Protein 5XJ5 (pdb70)

Foldseek 3Di:
DVLVVLLVQLLQLLLPLVQCVVCVVVVHQLLPPDPRARALQSSCVGPRNVSSVVRLVSNLCSQQVSLLVCCVPPNLQDLSSLSSNVSNQQCQCQRPVPNGHHHLRQSNNLNNLCSNPVVLSVVLVVQLVVVCVVFQFNLVSSLRSLVSSLVVCVVVDRDPSVNVSSVVSSVSSVVRCVVVVVCVVVVNGDGDDDPVVD

Nearest PDB structures (foldseek):
  5xj6-assembly1_A  TM=9.856E-01  e=3.873E-25  Aquifex aeolicus VF5
  5xj8-assembly1_A  TM=9.781E-01  e=1.478E-23  Aquifex aeolicus VF5

Structure (mmCIF, N/CA/C/O backbone):
data_5XJ5
#
_entry.id   5XJ5
#
_cell.length_a   57.675
_cell.lengt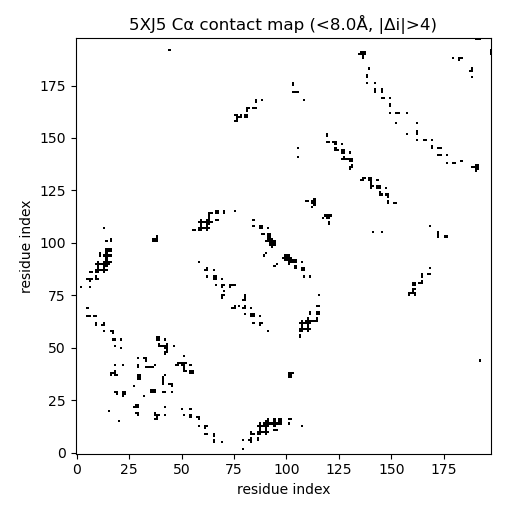h_b   83.437
_cell.length_c   107.588
_cell.angle_alpha   90.00
_cell.angle_beta   90.00
_cell.angle_gamma   90.00
#
_symmetry.space_group_name_H-M   'I 2 2 2'
#
loop_
_entity.id
_entity.type
_entity.pdbx_description
1 polymer 'Glycerol-3-phosphate acyltransferase'
2 non-polymer 'SULFATE ION'
3 non-polymer (2S)-2,3-DIHYDROXYPROPYL(7Z)-PENTADEC-7-ENOATE
4 non-polymer 'TRIETHYLENE GLYCOL'
5 non-polymer GLYCINE
6 water water
#
loop_
_atom_site.group_PDB
_atom_site.id
_atom_site.type_symbol
_atom_site.label_atom_id
_atom_site.label_alt_id
_atom_site.label_comp_id
_atom_site.label_asym_id
_atom_site.label_entity_id
_atom_site.label_seq_id
_atom_site.pdbx_PDB_ins_code
_atom_site.Cartn_x
_atom_site.Cartn_y
_atom_site.Cartn_z
_atom_site.occupancy
_atom_site.B_iso_or_equiv
_atom_site.auth_seq_id
_atom_site.auth_comp_id
_atom_site.auth_asym_id
_atom_site.auth_atom_id
_atom_site.pdbx_PDB_model_num
ATOM 11 N N . GLY A 1 2 ? 13.466 38.596 40.669 1.00 35.00 1 GLY A N 1
ATOM 12 C CA . GLY A 1 2 ? 13.199 39.174 39.366 1.00 34.96 1 GLY A CA 1
ATOM 13 C C . GLY A 1 2 ? 14.442 39.152 38.499 1.00 34.17 1 GLY A C 1
ATOM 14 O O . GLY A 1 2 ? 14.366 38.919 37.289 1.00 30.99 1 GLY A O 1
ATOM 15 N N . SER A 1 3 ? 15.598 39.381 39.129 1.00 31.54 2 SER A N 1
ATOM 16 C CA . SER A 1 3 ? 16.846 39.398 38.374 1.00 29.47 2 SER A CA 1
ATOM 17 C C . SER A 1 3 ? 17.158 38.031 37.779 1.00 26.59 2 SER A C 1
ATOM 18 O O . SER A 1 3 ? 17.756 37.955 36.700 1.00 26.47 2 SER A O 1
ATOM 21 N N . ALA A 1 4 ? 16.768 36.947 38.457 1.00 23.83 3 ALA A N 1
ATOM 22 C CA . ALA A 1 4 ? 16.971 35.613 37.889 1.00 24.82 3 ALA A CA 1
ATOM 23 C C . ALA A 1 4 ? 16.125 35.413 36.638 1.00 24.86 3 ALA A C 1
ATOM 24 O O . ALA A 1 4 ? 16.616 34.927 35.608 1.00 21.66 3 ALA A O 1
ATOM 26 N N . LEU A 1 5 ? 14.848 35.790 36.701 1.00 22.59 4 LEU A N 1
ATOM 27 C CA . LEU A 1 5 ? 13.996 35.676 35.528 1.00 23.42 4 LEU A CA 1
ATOM 28 C C . LEU A 1 5 ? 14.525 36.530 34.383 1.00 22.57 4 LEU A C 1
ATOM 29 O O . LEU A 1 5 ? 14.562 36.078 33.230 1.00 21.84 4 LEU A O 1
ATOM 34 N N . PHE A 1 6 ? 14.968 37.756 34.678 1.00 23.56 5 PHE A N 1
ATOM 35 C CA . PHE A 1 6 ? 15.467 38.622 33.611 1.00 27.55 5 PHE A CA 1
ATOM 36 C C . PHE A 1 6 ? 16.740 38.064 32.980 1.00 20.14 5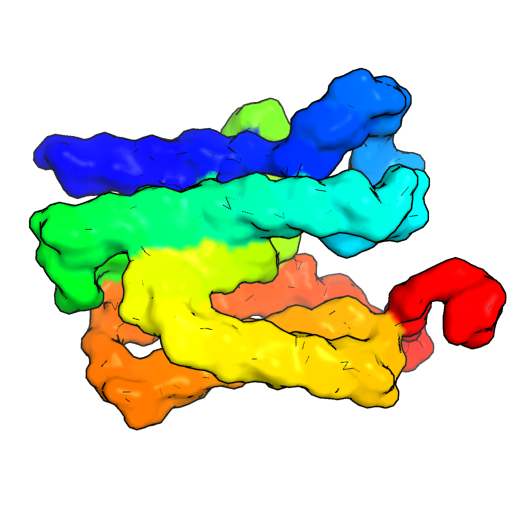 PHE A C 1
ATOM 37 O O . PHE A 1 6 ? 16.934 38.175 31.761 1.00 21.06 5 PHE A O 1
ATOM 45 N N . LEU A 1 7 ? 17.614 37.453 33.780 1.00 21.28 6 LEU A N 1
ATOM 46 C CA . LEU A 1 7 ? 18.827 36.863 33.211 1.00 18.74 6 LEU A CA 1
ATOM 47 C C . LEU A 1 7 ? 18.492 35.713 32.265 1.00 21.65 6 LEU A C 1
ATOM 48 O O . LEU A 1 7 ? 19.082 35.594 31.181 1.00 19.38 6 LEU A O 1
ATOM 53 N N . VAL A 1 8 ? 17.535 34.866 32.642 1.00 18.37 7 VAL A N 1
ATOM 54 C CA . VAL A 1 8 ? 17.154 33.743 31.785 1.00 16.39 7 VAL A CA 1
ATOM 55 C C . VAL A 1 8 ? 16.516 34.237 30.491 1.00 18.22 7 VAL A C 1
ATOM 56 O O . VAL A 1 8 ? 16.821 33.739 29.399 1.00 19.82 7 VAL A O 1
ATOM 60 N N . ILE A 1 9 ? 15.627 35.227 30.586 1.00 18.97 8 ILE A N 1
ATOM 61 C CA . ILE A 1 9 ? 15.011 35.789 29.388 1.00 20.42 8 ILE A CA 1
ATOM 62 C C . ILE A 1 9 ? 16.072 36.420 28.496 1.00 20.08 8 ILE A C 1
ATOM 63 O O . ILE A 1 9 ? 16.058 36.241 27.272 1.00 21.46 8 ILE A O 1
ATOM 68 N N . PHE A 1 10 ? 16.997 37.171 29.095 1.00 20.28 9 PHE A N 1
ATOM 69 C CA . PHE A 1 10 ? 18.096 37.774 28.336 1.00 20.33 9 PHE A CA 1
ATOM 70 C C . PHE A 1 10 ? 18.908 36.714 27.600 1.00 20.71 9 PHE A C 1
ATOM 71 O O . PHE A 1 10 ? 19.287 36.905 26.433 1.00 20.60 9 PHE A O 1
ATOM 79 N N . ALA A 1 11 ? 19.173 35.586 28.261 1.00 19.04 10 ALA A N 1
ATOM 80 C CA . ALA A 1 11 ? 19.949 34.519 27.635 1.00 18.12 10 ALA A CA 1
ATOM 81 C C . ALA A 1 11 ? 19.217 33.945 26.428 1.00 19.01 10 ALA A C 1
ATOM 82 O O . ALA A 1 11 ? 19.832 33.686 25.383 1.00 17.21 10 ALA A O 1
ATOM 84 N N . TYR A 1 12 ? 17.899 33.734 26.544 1.00 17.61 11 TYR A N 1
ATOM 85 C CA . TYR A 1 12 ? 17.138 33.228 25.405 1.00 15.43 11 TYR A CA 1
ATOM 86 C C . TYR A 1 12 ? 17.156 34.220 24.244 1.00 18.06 11 TYR A C 1
ATOM 87 O O . TYR A 1 12 ? 17.347 33.835 23.080 1.00 18.47 11 TYR A O 1
ATOM 96 N N . LEU A 1 13 ? 16.959 35.504 24.539 1.00 18.34 12 LEU A N 1
ATOM 97 C CA . LEU A 1 13 ? 16.911 36.500 23.474 1.00 20.43 12 LEU A CA 1
ATOM 98 C C . LEU A 1 13 ? 18.273 36.655 22.808 1.00 17.53 12 LEU A C 1
ATOM 99 O O . LEU A 1 13 ? 18.353 36.782 21.574 1.00 19.42 12 LEU A O 1
ATOM 104 N N . LEU A 1 14 ? 19.346 36.644 23.603 1.00 17.95 13 LEU A N 1
ATOM 105 C CA . LEU A 1 14 ? 20.691 36.729 23.044 1.00 18.31 13 LEU A CA 1
ATOM 106 C C . LEU A 1 14 ? 21.010 35.493 22.221 1.00 19.14 13 LEU A C 1
ATOM 107 O O . LEU A 1 14 ? 21.559 35.593 21.117 1.00 18.54 13 LEU A O 1
ATOM 112 N N . GLY A 1 15 ? 20.637 34.319 22.721 1.00 18.20 14 GLY A N 1
ATOM 113 C CA . GLY A 1 15 ? 20.878 33.103 21.971 1.00 16.33 14 GLY A CA 1
ATOM 114 C C . GLY A 1 15 ? 20.117 33.061 20.667 1.00 17.15 14 GLY A C 1
ATOM 115 O O . GLY A 1 15 ? 20.564 32.433 19.708 1.00 16.94 14 GLY A O 1
ATOM 116 N N . SER A 1 16 ? 18.962 33.735 20.610 1.00 17.51 15 SER A N 1
ATOM 117 C CA . SER A 1 16 ? 18.115 33.827 19.429 1.00 16.61 15 SER A CA 1
ATOM 118 C C . SER A 1 16 ? 18.723 34.682 18.332 1.00 17.14 15 SER A C 1
ATOM 119 O O . SER A 1 16 ? 18.112 34.800 17.264 1.00 22.16 15 SER A O 1
ATOM 122 N N . ILE A 1 17 ? 19.870 35.307 18.572 1.00 17.35 16 ILE A N 1
ATOM 123 C CA . ILE A 1 17 ? 20.589 35.990 17.496 1.00 18.16 16 ILE A CA 1
ATOM 124 C C . ILE A 1 17 ? 21.424 34.928 16.789 1.00 17.30 16 ILE A C 1
ATOM 125 O O . ILE A 1 17 ? 22.494 34.553 17.260 1.00 20.21 16 ILE A O 1
ATOM 130 N N . THR A 1 18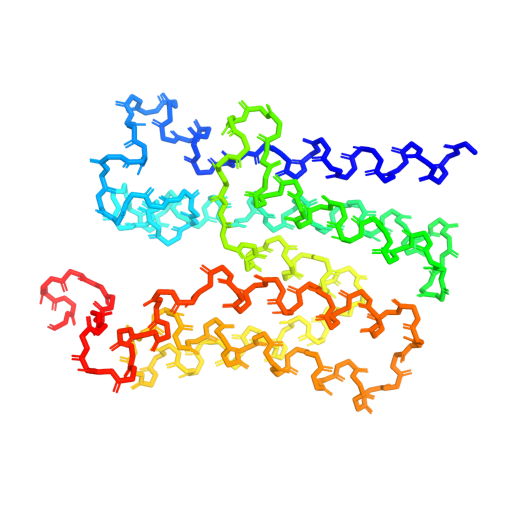 ? 20.916 34.448 15.652 1.00 20.38 17 THR A N 1
ATOM 131 C CA . THR A 1 18 ? 21.563 33.424 14.829 1.00 22.08 17 THR A CA 1
ATOM 132 C C . THR A 1 18 ? 22.662 34.126 14.033 1.00 19.58 17 THR A C 1
ATOM 133 O O . THR A 1 18 ? 22.415 34.630 12.942 1.00 20.83 17 THR A O 1
ATOM 137 N N . PHE A 1 19 ? 23.889 34.161 14.576 1.00 19.66 18 PHE A N 1
ATOM 138 C CA . PHE A 1 19 ? 24.925 34.984 13.945 1.00 18.55 18 PHE A CA 1
ATOM 139 C C . PHE A 1 19 ? 25.298 34.488 12.557 1.00 20.52 18 PHE A C 1
ATOM 140 O O . PHE A 1 19 ? 25.723 35.290 11.718 1.00 20.39 18 PHE A O 1
ATOM 148 N N . GLY A 1 20 ? 25.129 33.194 12.278 1.00 17.01 19 GLY A N 1
ATOM 149 C CA . GLY A 1 20 ? 25.357 32.729 10.918 1.00 18.49 19 GLY A CA 1
ATOM 150 C C . GLY A 1 20 ? 24.428 33.413 9.936 1.00 19.06 19 GLY A C 1
ATOM 151 O O . GLY A 1 20 ? 24.854 33.851 8.859 1.00 18.89 19 GLY A O 1
ATOM 152 N N . GLU A 1 21 ? 23.152 33.550 10.307 1.00 18.42 20 GLU A N 1
ATOM 153 C CA A GLU A 1 21 ? 22.188 34.247 9.461 0.52 19.43 20 GLU A CA 1
ATOM 154 C CA B GLU A 1 21 ? 22.223 34.242 9.427 0.48 19.39 20 GLU A CA 1
ATOM 155 C C . GLU A 1 21 ? 22.461 35.744 9.425 1.00 22.00 20 GLU A C 1
ATOM 156 O O . GLU A 1 21 ? 22.268 36.388 8.385 1.00 21.20 20 GLU A O 1
ATOM 167 N N . VAL A 1 22 ? 22.890 36.316 10.557 1.00 18.43 21 VAL A N 1
ATOM 168 C CA . VAL A 1 22 ? 23.229 37.738 10.589 1.00 20.96 21 VAL A CA 1
ATOM 169 C C . VAL A 1 22 ? 24.323 38.041 9.569 1.00 22.02 21 VAL A C 1
ATOM 170 O O . VAL A 1 22 ? 24.187 38.946 8.736 1.00 20.36 21 VAL A O 1
ATOM 174 N N . ILE A 1 23 ? 25.427 37.289 9.630 1.00 19.15 22 ILE A N 1
ATOM 175 C CA . ILE A 1 23 ? 26.555 37.524 8.728 1.00 18.38 22 ILE A CA 1
ATOM 176 C C . ILE A 1 23 ? 26.146 37.246 7.291 1.00 20.08 22 ILE A C 1
ATOM 177 O O . ILE A 1 23 ? 26.437 38.032 6.382 1.00 18.91 22 ILE A O 1
ATOM 182 N N . ALA A 1 24 ? 25.470 36.121 7.054 1.00 17.69 23 ALA A N 1
ATOM 183 C CA . ALA A 1 24 ? 25.111 35.795 5.678 1.00 19.17 23 ALA A CA 1
ATOM 184 C C . ALA A 1 24 ? 24.165 36.835 5.096 1.00 21.26 23 ALA A C 1
ATOM 185 O O . ALA A 1 24 ? 24.305 37.219 3.928 1.00 21.88 23 ALA A O 1
ATOM 187 N N . LYS A 1 25 ? 23.211 37.318 5.895 1.00 20.43 24 LYS A N 1
ATOM 188 C CA . LYS A 1 25 ? 22.280 38.337 5.412 1.00 21.06 24 LYS A CA 1
ATOM 189 C C . LYS A 1 25 ? 22.997 39.647 5.109 1.00 21.36 24 LYS A C 1
ATOM 190 O O . LYS A 1 25 ? 22.670 40.322 4.122 1.00 23.94 24 LYS A O 1
ATOM 196 N N . LEU A 1 26 ? 23.971 40.021 5.942 1.00 20.10 25 LEU A N 1
ATOM 197 C CA . LEU A 1 26 ? 24.805 41.184 5.653 1.00 22.19 25 LEU A CA 1
ATOM 198 C C . LEU A 1 26 ? 25.473 41.043 4.295 1.00 23.62 25 LEU A C 1
ATOM 199 O O . LEU A 1 26 ? 25.732 42.050 3.625 1.00 27.12 25 LEU A O 1
ATOM 204 N N . LYS A 1 27 ? 25.749 39.804 3.883 1.00 21.32 26 LYS A N 1
ATOM 205 C CA . LYS A 1 27 ? 26.397 39.470 2.624 1.00 21.44 26 LYS A CA 1
ATOM 206 C C . LYS A 1 27 ? 25.408 39.102 1.523 1.00 22.01 26 LYS A C 1
ATOM 207 O O . LYS A 1 27 ? 25.840 38.603 0.483 1.00 22.99 26 LYS A O 1
ATOM 213 N N . GLY A 1 28 ? 24.105 39.286 1.737 1.00 21.67 27 GLY A N 1
ATOM 214 C CA . GLY A 1 28 ? 23.124 38.942 0.716 1.00 21.53 27 GLY A CA 1
ATOM 215 C C . GLY A 1 28 ? 23.034 37.465 0.382 1.00 21.84 27 GLY A C 1
ATOM 216 O O . GLY A 1 28 ? 22.706 37.104 -0.757 1.00 21.47 27 GLY A O 1
ATOM 217 N N . VAL A 1 29 ? 23.297 36.592 1.350 1.00 19.14 28 VAL A N 1
ATOM 218 C CA . VAL A 1 29 ? 23.242 35.152 1.149 1.00 18.14 28 VAL A CA 1
ATOM 219 C C . VAL A 1 29 ? 22.207 34.579 2.103 1.00 19.26 28 VAL A C 1
ATOM 220 O O . VAL A 1 29 ? 22.142 34.975 3.273 1.00 22.15 28 VAL A O 1
ATOM 224 N N . ASP A 1 30 ? 21.387 33.672 1.582 1.00 19.55 29 ASP A N 1
ATOM 225 C CA . ASP A 1 30 ? 20.397 32.934 2.366 1.00 22.97 29 ASP A CA 1
ATOM 226 C C . ASP A 1 30 ? 21.055 31.628 2.792 1.00 18.40 29 ASP A C 1
ATOM 227 O O . ASP A 1 30 ? 21.144 30.676 2.012 1.00 20.86 29 ASP A O 1
ATOM 232 N N . LEU A 1 31 ? 21.495 31.580 4.048 1.00 18.55 30 LEU A N 1
ATOM 233 C CA . LEU A 1 31 ? 22.248 30.433 4.540 1.00 17.80 30 LEU A CA 1
ATOM 234 C C . LEU A 1 31 ? 21.441 29.138 4.477 1.00 19.79 30 LEU A C 1
ATOM 235 O O . LEU A 1 31 ? 22.023 28.052 4.349 1.00 20.16 30 LEU A O 1
ATOM 240 N N . ARG A 1 32 ? 20.103 29.226 4.549 1.00 19.17 31 ARG A N 1
ATOM 241 C CA . ARG A 1 32 ? 19.243 28.048 4.462 1.00 20.33 31 ARG A CA 1
ATOM 242 C C . ARG A 1 32 ? 19.179 27.438 3.069 1.00 22.48 31 ARG A C 1
ATOM 243 O O . ARG A 1 32 ? 18.637 26.335 2.913 1.00 22.47 31 ARG A O 1
ATOM 251 N N . ASN A 1 33 ? 19.693 28.123 2.052 1.00 21.70 32 ASN A N 1
ATOM 252 C CA . ASN A 1 33 ? 19.623 27.595 0.696 1.00 21.81 32 ASN A CA 1
ATOM 253 C C . ASN A 1 33 ? 20.988 27.499 0.028 1.00 21.68 32 ASN A C 1
ATOM 254 O O . ASN A 1 33 ? 21.066 27.381 -1.198 1.00 21.78 32 ASN A O 1
ATOM 259 N N . VAL A 1 34 ? 22.058 27.518 0.824 1.00 18.83 33 VAL A N 1
ATOM 260 C CA . VAL A 1 34 ? 23.409 27.240 0.352 1.00 16.97 33 VAL A CA 1
ATOM 261 C C . VAL A 1 34 ? 24.006 26.132 1.205 1.00 17.38 33 VAL A C 1
ATOM 262 O O . VAL A 1 34 ? 23.607 25.911 2.352 1.00 18.40 33 VAL A O 1
ATOM 266 N N . GLY A 1 35 ? 24.967 25.423 0.623 1.00 18.88 34 GLY A N 1
ATOM 267 C CA . GLY A 1 35 ? 25.653 24.384 1.376 1.00 20.14 34 GLY A CA 1
ATOM 268 C C . GLY A 1 35 ? 24.677 23.332 1.872 1.00 19.84 34 GLY A C 1
ATOM 269 O O . GLY A 1 35 ? 23.840 22.810 1.129 1.00 21.60 34 GLY A O 1
ATOM 270 N N . SER A 1 36 ? 24.776 23.027 3.154 1.00 21.62 35 SER A N 1
ATOM 271 C CA . SER A 1 36 ? 23.861 22.080 3.776 1.00 22.75 35 SER A CA 1
ATOM 272 C C . SER A 1 36 ? 22.493 22.681 4.073 1.00 23.90 35 SER A C 1
ATOM 273 O O . SER A 1 36 ? 21.543 21.930 4.326 1.00 25.30 35 SER A O 1
ATOM 276 N N . GLY A 1 37 ? 22.376 24.006 4.076 1.00 18.16 36 GLY A N 1
ATOM 277 C CA . GLY A 1 37 ? 21.166 24.669 4.510 1.00 19.10 36 GLY A CA 1
ATOM 278 C C . GLY A 1 37 ? 21.076 24.912 6.001 1.00 18.60 36 GLY A C 1
ATOM 279 O O . GLY A 1 37 ? 20.068 25.475 6.464 1.00 20.60 36 GLY A O 1
ATOM 280 N N . ASN A 1 38 ? 22.087 24.511 6.771 1.00 18.57 37 ASN A N 1
ATOM 281 C CA . ASN A 1 38 ? 22.132 24.793 8.197 1.00 18.46 37 ASN A CA 1
ATOM 282 C C . ASN A 1 38 ? 22.739 26.172 8.462 1.00 18.54 37 ASN A C 1
ATOM 283 O O . ASN A 1 38 ? 23.351 26.784 7.579 1.00 18.50 37 ASN A O 1
ATOM 288 N N . VAL A 1 39 ? 22.551 26.673 9.691 1.00 17.88 38 VAL A N 1
ATOM 289 C CA . VAL A 1 39 ? 22.815 28.075 9.989 1.00 16.20 38 VAL A CA 1
ATOM 290 C C . VAL A 1 39 ? 23.929 28.270 11.012 1.00 17.26 38 VAL A C 1
ATOM 291 O O . VAL A 1 39 ? 24.103 29.374 11.529 1.00 18.47 38 VAL A O 1
ATOM 295 N N . GLY A 1 40 ? 24.720 27.234 11.287 1.00 16.66 39 GLY A N 1
ATOM 296 C CA . GLY A 1 40 ? 25.827 27.358 12.213 1.00 16.68 39 GLY A CA 1
ATOM 297 C C . GLY A 1 40 ? 27.146 27.694 11.526 1.00 17.20 39 GLY A C 1
ATOM 298 O O . GLY A 1 40 ? 27.232 27.880 10.311 1.00 17.28 39 GLY A O 1
ATOM 299 N N . ALA A 1 41 ? 28.198 27.774 12.343 1.00 16.44 40 ALA A N 1
ATOM 300 C CA . ALA A 1 41 ? 29.519 28.146 11.836 1.00 17.70 40 ALA A CA 1
ATOM 301 C C . ALA A 1 41 ? 30.021 27.182 10.762 1.00 18.06 40 ALA A C 1
ATOM 302 O O . ALA A 1 41 ? 30.748 27.600 9.847 1.00 17.68 40 ALA A O 1
ATOM 304 N N . THR A 1 42 ? 29.655 25.898 10.846 1.00 18.84 41 THR A N 1
ATOM 305 C CA . THR A 1 42 ? 30.122 24.937 9.846 1.00 18.88 41 THR A CA 1
ATOM 306 C C . THR A 1 42 ? 29.641 25.315 8.455 1.00 18.92 41 THR A C 1
ATOM 307 O O . THR A 1 42 ? 30.425 25.318 7.495 1.00 18.12 41 THR A O 1
ATOM 311 N N . ASN A 1 43 ? 28.343 25.607 8.315 1.00 16.59 42 ASN A N 1
ATOM 312 C CA . ASN A 1 43 ? 27.836 25.943 6.990 1.00 15.10 42 ASN A CA 1
ATOM 313 C C . ASN A 1 43 ? 28.311 27.318 6.546 1.00 16.55 42 ASN A C 1
ATOM 314 O O . ASN A 1 43 ? 28.472 27.553 5.343 1.00 15.49 42 ASN A O 1
ATOM 319 N N . VAL A 1 44 ? 28.564 28.226 7.489 1.00 16.15 43 VAL A N 1
ATOM 320 C CA . VAL A 1 44 ? 29.158 29.505 7.111 1.00 15.59 43 VAL A CA 1
ATOM 321 C C . VAL A 1 44 ? 30.544 29.282 6.521 1.00 16.20 43 VAL A C 1
ATOM 322 O O . VAL A 1 44 ? 30.892 29.859 5.481 1.00 16.34 43 VAL A O 1
ATOM 326 N N . THR A 1 45 ? 31.347 28.426 7.158 1.00 16.86 44 THR A N 1
ATOM 327 C CA . THR A 1 45 ? 32.655 28.071 6.607 1.00 17.23 44 THR A CA 1
ATOM 328 C C . THR A 1 45 ? 32.511 27.446 5.228 1.00 18.52 44 THR A C 1
ATOM 329 O O . THR A 1 45 ? 33.244 27.789 4.291 1.00 17.77 44 THR A O 1
ATOM 333 N N . ARG A 1 46 ? 31.549 26.540 5.081 1.00 16.20 45 ARG A N 1
ATOM 334 C CA . ARG A 1 46 ? 31.367 25.819 3.828 1.00 20.48 45 ARG A CA 1
ATOM 335 C C . ARG A 1 46 ? 30.979 26.752 2.688 1.00 19.31 45 ARG A C 1
ATOM 336 O O . ARG A 1 46 ? 31.433 26.572 1.548 1.00 19.74 45 ARG A O 1
ATOM 344 N N . ALA A 1 47 ? 30.144 27.753 2.969 1.00 17.32 46 ALA A N 1
ATOM 345 C CA . ALA A 1 47 ? 29.563 28.600 1.932 1.00 16.58 46 ALA A CA 1
ATOM 346 C C . ALA A 1 47 ? 30.353 29.887 1.693 1.00 16.76 46 ALA A C 1
ATOM 347 O O . ALA A 1 47 ? 30.541 30.296 0.531 1.00 17.59 46 ALA A O 1
ATOM 349 N N . LEU A 1 48 ? 30.812 30.540 2.764 1.00 16.16 47 LEU A N 1
ATOM 350 C CA . LEU A 1 48 ? 31.445 31.848 2.664 1.00 18.33 47 LEU A CA 1
ATOM 351 C C . LEU A 1 48 ? 32.940 31.833 2.922 1.00 19.81 47 LEU A C 1
ATOM 352 O O . LEU A 1 48 ? 33.656 32.691 2.399 1.00 20.64 47 LEU A O 1
ATOM 357 N N . GLY A 1 49 ? 33.427 30.893 3.719 1.00 16.48 48 GLY A N 1
ATOM 358 C CA . GLY A 1 49 ? 34.854 30.784 3.963 1.00 16.97 48 GLY A CA 1
ATOM 359 C C . GLY A 1 49 ? 35.216 30.675 5.426 1.00 20.81 48 GLY A C 1
ATOM 360 O O . GLY A 1 49 ? 34.451 31.110 6.298 1.00 19.42 48 GLY A O 1
ATOM 361 N N . LYS A 1 50 ? 36.393 30.111 5.700 1.00 19.33 49 LYS A N 1
ATOM 362 C CA . LYS A 1 50 ? 36.804 29.840 7.075 1.00 21.06 49 LYS A CA 1
ATOM 363 C C . LYS A 1 50 ? 36.829 31.106 7.921 1.00 20.95 49 LYS A C 1
ATOM 364 O O . LYS A 1 50 ? 36.474 31.069 9.107 1.00 21.41 49 LYS A O 1
ATOM 370 N N . LYS A 1 51 ? 37.231 32.242 7.347 1.00 20.36 50 LYS A N 1
ATOM 371 C CA . LYS A 1 51 ? 37.314 33.449 8.169 1.00 25.22 50 LYS A CA 1
ATOM 372 C C . LYS A 1 51 ? 35.936 33.898 8.646 1.00 23.39 50 LYS A C 1
ATOM 373 O O . LYS A 1 51 ? 35.780 34.317 9.799 1.00 25.96 50 LYS A O 1
ATOM 379 N N . TYR A 1 52 ? 34.916 33.774 7.796 1.00 18.24 51 TYR A N 1
ATOM 380 C CA . TYR A 1 52 ? 33.564 34.110 8.228 1.00 19.95 51 TYR A CA 1
ATOM 381 C C . TYR A 1 52 ? 33.064 33.097 9.241 1.00 19.37 51 TYR A C 1
ATOM 382 O O . TYR A 1 52 ? 32.383 33.463 10.211 1.00 19.16 51 TYR A O 1
ATOM 391 N N . GLY A 1 53 ? 33.418 31.824 9.052 1.00 18.41 52 GLY A N 1
ATOM 392 C CA . GLY A 1 53 ? 32.984 30.793 9.983 1.00 17.74 52 GLY A CA 1
ATOM 393 C C . GLY A 1 53 ? 33.596 30.942 11.363 1.00 20.78 52 GLY A C 1
ATOM 394 O O . GLY A 1 53 ? 32.925 30.704 12.376 1.00 19.36 52 GLY A O 1
ATOM 395 N N . VAL A 1 54 ? 34.869 31.351 11.430 1.00 19.90 53 VAL A N 1
ATOM 396 C CA . VAL A 1 54 ? 35.494 31.604 12.731 1.00 18.93 53 VAL A CA 1
ATOM 397 C C . VAL A 1 54 ? 34.782 32.735 13.460 1.00 18.97 53 VAL A C 1
ATOM 398 O O . VAL A 1 54 ? 34.552 32.660 14.678 1.00 19.02 53 VAL A O 1
ATOM 402 N N . LEU A 1 55 ? 34.423 33.798 12.737 1.00 18.02 54 LEU A N 1
ATOM 403 C CA . LEU A 1 55 ? 33.696 34.902 13.351 1.00 20.44 54 LEU A CA 1
ATOM 404 C C . LEU A 1 55 ? 32.362 34.428 13.908 1.00 18.10 54 LEU A C 1
ATOM 405 O O . LEU A 1 55 ? 32.009 34.744 15.049 1.00 18.40 54 LEU A O 1
ATOM 410 N N . VAL A 1 56 ? 31.601 33.675 13.109 1.00 17.62 55 VAL A N 1
ATOM 411 C CA . VAL A 1 56 ? 30.295 33.195 13.555 1.00 16.59 55 VAL A CA 1
ATOM 412 C C . VAL A 1 56 ? 30.442 32.268 14.754 1.00 17.49 55 VAL A C 1
ATOM 413 O O . VAL A 1 56 ? 29.667 32.349 15.721 1.00 17.54 55 VAL A O 1
ATOM 417 N N . PHE A 1 57 ? 31.426 31.368 14.711 1.00 17.27 56 PHE A N 1
ATOM 418 C CA . PHE A 1 57 ? 31.663 30.503 15.863 1.00 17.68 56 PHE A CA 1
ATOM 419 C C . PHE A 1 57 ? 31.908 31.321 17.124 1.00 17.86 56 PHE A C 1
ATOM 420 O O . PHE A 1 57 ? 31.330 31.044 18.184 1.00 16.66 56 PHE A O 1
ATOM 428 N N . PHE A 1 58 ? 32.772 32.331 17.034 1.00 18.66 57 PHE A N 1
ATOM 429 C CA . PHE A 1 58 ? 33.086 33.137 18.210 1.00 18.55 57 PHE A CA 1
ATOM 430 C C . PHE A 1 58 ? 31.853 33.865 18.730 1.00 18.56 57 PHE A C 1
ATOM 431 O O . PHE A 1 58 ? 31.610 33.908 19.946 1.00 18.72 57 PHE A O 1
ATOM 439 N N . LEU A 1 59 ? 31.059 34.443 17.835 1.00 18.26 58 LEU A N 1
ATOM 440 C CA . LEU A 1 59 ? 29.871 35.166 18.275 1.00 17.82 58 LEU A CA 1
ATOM 441 C C . LEU A 1 59 ? 28.844 34.217 18.891 1.00 18.52 58 LEU A C 1
ATOM 442 O O . LEU A 1 59 ? 28.245 34.537 19.923 1.00 19.43 58 LEU A O 1
ATOM 447 N N . ASP A 1 60 ? 28.635 33.045 18.285 1.00 17.51 59 ASP A N 1
ATOM 448 C CA . ASP A 1 60 ? 27.682 32.092 18.859 1.00 15.37 59 ASP A CA 1
ATOM 449 C C . ASP A 1 60 ? 28.198 31.518 20.178 1.00 15.91 59 ASP A C 1
ATOM 450 O O . ASP A 1 60 ? 27.399 31.204 21.076 1.00 16.90 59 ASP A O 1
ATOM 455 N N . PHE A 1 61 ? 29.518 31.373 20.315 1.00 15.43 60 PHE A N 1
ATOM 456 C CA . PHE A 1 61 ? 30.115 30.982 21.595 1.00 15.53 60 PHE A CA 1
ATOM 457 C C . PHE A 1 61 ? 29.855 32.045 22.660 1.00 16.65 60 PHE A C 1
ATOM 458 O O . PHE A 1 61 ? 29.480 31.728 23.797 1.00 17.03 60 PHE A O 1
ATOM 466 N N . LEU A 1 62 ? 30.022 33.323 22.303 1.00 19.60 61 LEU A N 1
ATOM 467 C CA . LEU A 1 62 ? 29.843 34.393 23.285 1.00 20.27 61 LEU A CA 1
ATOM 468 C C . LEU A 1 62 ? 28.409 34.486 23.786 1.00 20.76 61 LEU A C 1
ATOM 469 O O . LEU A 1 62 ? 28.193 34.893 24.940 1.00 22.69 61 LEU A O 1
ATOM 474 N N . LYS A 1 63 ? 27.431 34.129 22.942 1.00 20.09 62 LYS A N 1
ATOM 475 C CA . LYS A 1 63 ? 26.026 34.100 23.344 1.00 22.32 62 LYS A CA 1
ATOM 476 C C . LYS A 1 63 ? 25.802 33.189 24.530 1.00 21.80 62 LYS A C 1
ATOM 477 O O . LYS A 1 63 ? 24.885 33.429 25.325 1.00 24.47 62 LYS A O 1
ATOM 483 N N . GLY A 1 64 ? 26.552 32.094 24.612 1.00 17.57 63 GLY A N 1
ATOM 484 C CA . GLY A 1 64 ? 26.412 31.158 25.711 1.00 16.96 63 GLY A CA 1
ATOM 485 C C . GLY A 1 64 ? 27.292 31.554 26.872 1.00 18.76 63 GLY A C 1
ATOM 486 O O . GLY A 1 64 ? 26.901 31.434 28.036 1.00 18.68 63 GLY A O 1
ATOM 487 N N . PHE A 1 65 ? 28.486 32.059 26.565 1.00 18.20 64 PHE A N 1
ATOM 488 C CA . PHE A 1 65 ? 29.448 32.387 27.612 1.00 17.79 64 PHE A CA 1
ATOM 489 C C . PHE A 1 65 ? 28.977 33.554 28.472 1.00 18.38 64 PHE A C 1
ATOM 490 O O . PHE A 1 65 ? 29.026 33.483 29.702 1.00 18.31 64 PHE A O 1
ATOM 498 N N . ILE A 1 66 ? 28.500 34.627 27.847 1.00 18.49 65 ILE A N 1
ATOM 499 C CA . ILE A 1 66 ? 28.212 35.859 28.599 1.00 20.23 65 ILE A CA 1
ATOM 500 C C . ILE A 1 66 ? 27.115 35.677 29.641 1.00 19.27 65 ILE A C 1
ATOM 501 O O . ILE A 1 66 ? 27.359 35.969 30.822 1.00 20.80 65 ILE A O 1
ATOM 506 N N . PRO A 1 67 ? 25.920 35.196 29.297 1.00 17.21 66 PRO A N 1
ATOM 507 C CA . PRO A 1 67 ? 24.901 35.025 30.350 1.00 18.68 66 PRO A CA 1
ATOM 508 C C . PRO A 1 67 ? 25.291 34.011 31.404 1.00 17.90 66 PRO A C 1
ATOM 509 O O . PRO A 1 67 ? 24.978 34.200 32.591 1.00 18.38 66 PRO A O 1
ATOM 513 N N . ALA A 1 68 ? 25.935 32.912 31.004 1.00 17.28 67 ALA A N 1
ATOM 514 C CA . ALA A 1 68 ? 26.343 31.907 31.980 1.00 18.44 67 ALA A CA 1
ATOM 515 C C . ALA A 1 68 ? 27.392 32.469 32.935 1.00 17.93 67 ALA A C 1
ATOM 516 O O . ALA A 1 68 ? 27.376 32.160 34.136 1.00 20.01 67 ALA A O 1
ATOM 518 N N . LEU A 1 69 ? 28.308 33.300 32.423 1.00 18.20 68 LEU A N 1
ATOM 519 C CA . LEU A 1 69 ? 29.284 33.941 33.301 1.00 19.82 68 LEU A CA 1
ATOM 520 C C . LEU A 1 69 ? 28.585 34.827 34.322 1.00 21.11 68 LEU A C 1
ATOM 521 O O . LEU A 1 69 ? 28.903 34.774 35.520 1.00 22.28 68 LEU A O 1
ATOM 526 N N . ILE A 1 70 ? 27.617 35.631 33.868 1.00 19.52 69 ILE A N 1
ATOM 527 C CA . ILE A 1 70 ? 26.841 36.462 34.789 1.00 20.47 69 ILE A CA 1
ATOM 528 C C . ILE A 1 70 ? 26.141 35.599 35.831 1.00 23.70 69 ILE A C 1
ATOM 529 O O . ILE A 1 70 ? 26.153 35.916 37.029 1.00 23.91 69 ILE A O 1
ATOM 534 N N . ALA A 1 71 ? 25.526 34.492 35.400 1.00 19.05 70 ALA A N 1
ATOM 535 C CA . ALA A 1 71 ? 24.852 33.601 36.349 1.00 19.55 70 ALA A CA 1
ATOM 536 C C . ALA A 1 71 ? 25.818 33.073 37.404 1.00 23.32 70 ALA A C 1
ATOM 537 O O . ALA A 1 71 ? 25.5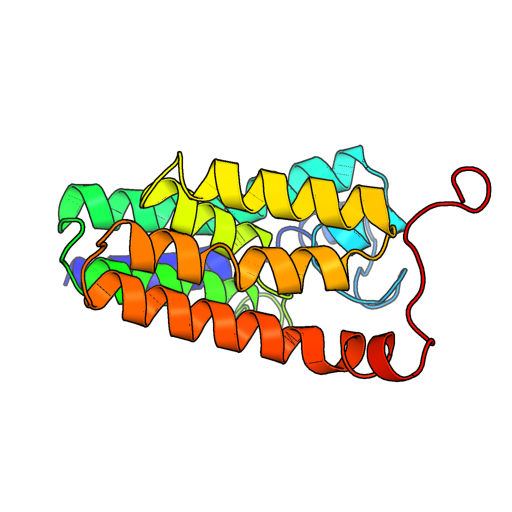10 33.084 38.602 1.00 23.00 70 ALA A O 1
ATOM 539 N N . VAL A 1 72 ? 26.981 32.573 36.974 1.00 21.53 71 VAL A N 1
ATOM 540 C CA . VAL A 1 72 ? 27.955 32.005 37.910 1.00 23.40 71 VAL A CA 1
ATOM 541 C C . VAL A 1 72 ? 28.407 33.048 38.922 1.00 27.77 71 VAL A C 1
ATOM 542 O O . VAL A 1 72 ? 28.479 32.777 40.130 1.00 28.87 71 VAL A O 1
ATOM 546 N N . LYS A 1 73 ? 28.724 34.254 38.446 1.00 24.57 72 LYS A N 1
ATOM 547 C CA . LYS A 1 73 ? 29.274 35.278 39.332 1.00 29.70 72 LYS A CA 1
ATOM 548 C C . LYS A 1 73 ? 28.212 35.844 40.267 1.00 31.51 72 LYS A C 1
ATOM 549 O O . LYS A 1 73 ? 28.504 36.156 41.431 1.00 30.64 72 LYS A O 1
ATOM 555 N N . SER A 1 74 ? 26.977 35.979 39.781 1.00 28.50 73 SER A N 1
ATOM 556 C CA . SER A 1 74 ? 25.886 36.568 40.548 1.00 28.47 73 SER A CA 1
ATOM 557 C C . SER A 1 74 ? 25.199 35.568 41.470 1.00 32.85 73 SER A C 1
ATOM 558 O O . SER A 1 74 ? 24.857 35.913 42.605 1.00 35.09 73 SER A O 1
ATOM 561 N N . PHE A 1 75 ? 24.992 34.330 41.020 1.00 25.69 74 PHE A N 1
ATOM 562 C CA . PHE A 1 75 ? 24.207 33.370 41.787 1.00 23.97 74 PHE A CA 1
ATOM 563 C C . PHE A 1 75 ? 24.993 32.174 42.301 1.00 27.04 74 PHE A C 1
ATOM 564 O O . PHE A 1 75 ? 24.508 31.492 43.212 1.00 26.82 74 PHE A O 1
ATOM 572 N N . GLY A 1 76 ? 26.169 31.901 41.757 1.00 26.99 75 GLY A N 1
ATOM 573 C CA . GLY A 1 76 ? 26.970 30.780 42.209 1.00 27.63 75 GLY A CA 1
ATOM 574 C C . GLY A 1 76 ? 26.853 29.560 41.307 1.00 25.61 75 GLY A C 1
ATOM 575 O O . GLY A 1 76 ? 25.823 29.317 40.660 1.00 23.06 75 GLY A O 1
ATOM 576 N N . ILE A 1 77 ? 27.924 28.756 41.293 1.00 27.18 76 ILE A N 1
ATOM 577 C CA . ILE A 1 77 ? 27.994 27.550 40.469 1.00 26.27 76 ILE A CA 1
ATOM 578 C C . ILE A 1 77 ? 26.891 26.559 40.823 1.00 25.13 76 ILE A C 1
ATOM 579 O O . ILE A 1 77 ? 26.440 25.789 39.966 1.00 23.43 76 ILE A O 1
ATOM 584 N N . ASP A 1 78 ? 26.427 26.569 42.071 1.00 23.41 77 ASP A N 1
ATOM 585 C CA . ASP A 1 78 ? 25.415 25.641 42.555 1.00 23.03 77 ASP A CA 1
ATOM 586 C C . ASP A 1 78 ? 23.990 26.103 42.273 1.00 21.84 77 ASP A C 1
ATOM 587 O O . ASP A 1 78 ? 23.045 25.393 42.627 1.00 23.07 77 ASP A O 1
ATOM 592 N N . SER A 1 79 ? 23.804 27.277 41.677 1.00 20.50 78 SER A N 1
ATOM 593 C CA . SER A 1 79 ? 22.468 27.837 41.541 1.00 19.85 78 SER A CA 1
ATOM 594 C C . SER A 1 79 ? 21.761 27.268 40.318 1.00 19.34 78 SER A C 1
ATOM 595 O O . SER A 1 79 ? 22.340 27.193 39.226 1.00 17.77 78 SER A O 1
ATOM 598 N N . TRP A 1 80 ? 20.489 26.899 40.497 1.00 18.57 79 TRP A N 1
ATOM 599 C CA . TRP A 1 80 ? 19.672 26.525 39.345 1.00 18.00 79 TRP A CA 1
ATOM 600 C C . TRP A 1 80 ? 19.397 27.698 38.415 1.00 19.21 79 TRP A C 1
ATOM 601 O O . TRP A 1 80 ? 18.912 27.476 37.303 1.00 17.21 79 TRP A O 1
ATOM 612 N N . VAL A 1 81 ? 19.705 28.929 38.829 1.00 18.04 80 VAL A N 1
ATOM 613 C CA . VAL A 1 81 ? 19.659 30.051 37.899 1.00 17.68 80 VAL A CA 1
ATOM 614 C C . VAL A 1 81 ? 20.644 29.828 36.758 1.00 15.85 80 VAL A C 1
ATOM 615 O O . VAL A 1 81 ? 20.352 30.125 35.590 1.00 17.57 80 VAL A O 1
ATOM 619 N N . LEU A 1 82 ? 21.822 29.292 37.077 1.00 17.42 81 LEU A N 1
ATOM 620 C CA . LEU A 1 82 ? 22.791 28.972 36.034 1.00 15.47 81 LEU A CA 1
ATOM 621 C C . LEU A 1 82 ? 22.232 27.910 35.097 1.00 18.43 81 LEU A C 1
ATOM 622 O O . LEU A 1 82 ? 22.346 28.023 33.868 1.00 15.81 81 LEU A O 1
ATOM 627 N N . THR A 1 83 ? 21.590 26.890 35.664 1.00 16.32 82 THR A N 1
ATOM 628 C CA . THR A 1 83 ? 20.999 25.813 34.877 1.00 14.93 82 THR A CA 1
ATOM 629 C C . THR A 1 83 ? 20.079 26.363 33.799 1.00 15.28 82 THR A C 1
ATOM 630 O O . THR A 1 83 ? 20.188 25.998 32.624 1.00 15.89 82 THR A O 1
ATOM 634 N N . PHE A 1 84 ? 19.164 27.246 34.180 1.00 16.78 83 PHE A N 1
ATOM 635 C CA . PHE A 1 84 ? 18.183 27.748 33.234 1.00 15.41 83 PHE A CA 1
ATOM 636 C C . PHE A 1 84 ? 18.741 28.835 32.328 1.00 17.21 83 PHE A C 1
ATOM 637 O O . PHE A 1 84 ? 18.241 29.004 31.208 1.00 16.29 83 PHE A O 1
ATOM 645 N N . THR A 1 85 ? 19.779 29.546 32.773 1.00 15.88 84 THR A N 1
ATOM 646 C CA . THR A 1 85 ? 20.455 30.504 31.895 1.00 16.40 84 THR A CA 1
ATOM 647 C C . THR A 1 85 ? 21.173 29.784 30.759 1.00 16.25 84 THR A C 1
ATOM 648 O O . THR A 1 85 ? 21.004 30.138 29.583 1.00 15.95 84 THR A O 1
ATOM 652 N N . GLY A 1 86 ? 21.952 28.749 31.092 1.00 16.49 85 GLY A N 1
ATOM 653 C CA . GLY A 1 86 ? 22.616 27.963 30.063 1.00 15.77 85 GLY A CA 1
ATOM 654 C C . GLY A 1 86 ? 21.641 27.307 29.105 1.00 16.45 85 GLY A C 1
ATOM 655 O O . GLY A 1 86 ? 21.831 27.340 27.885 1.00 15.18 85 GLY A O 1
ATOM 656 N N . LEU A 1 87 ? 20.575 26.705 29.642 1.00 15.89 86 LEU A N 1
ATOM 657 C CA . LEU A 1 87 ? 19.564 26.094 28.787 1.00 13.93 86 LEU A CA 1
ATOM 658 C C . LEU A 1 87 ? 18.917 27.135 27.877 1.00 14.33 86 LEU A C 1
ATOM 659 O O . LEU A 1 87 ? 18.679 26.879 26.685 1.00 15.78 86 LEU A O 1
ATOM 664 N N . ALA A 1 88 ? 18.635 28.324 28.420 1.00 15.09 87 ALA A N 1
ATOM 665 C CA . ALA A 1 88 ? 17.980 29.364 27.626 1.00 16.17 87 ALA A CA 1
ATOM 666 C C . ALA A 1 88 ? 18.863 29.828 26.470 1.00 15.29 87 ALA A C 1
ATOM 667 O O . ALA A 1 88 ? 18.368 30.047 25.359 1.00 15.58 87 ALA A O 1
ATOM 669 N N . SER A 1 89 ? 20.171 29.955 26.702 1.00 14.22 88 SER A N 1
ATOM 670 C CA . SER A 1 89 ? 21.075 30.352 25.620 1.00 15.23 88 SER A CA 1
ATOM 671 C C . SER A 1 89 ? 21.047 29.332 24.497 1.00 15.59 88 SER A C 1
ATOM 672 O O . SER A 1 89 ? 20.974 29.686 23.311 1.00 15.71 88 SER A O 1
ATOM 675 N N . VAL A 1 90 ? 21.158 28.052 24.856 1.00 14.62 89 VAL A N 1
ATOM 676 C CA . VAL A 1 90 ? 21.216 27.001 23.853 1.00 13.61 89 VAL A CA 1
ATOM 677 C C . VAL A 1 90 ? 19.881 26.870 23.137 1.00 14.92 89 VAL A C 1
ATOM 678 O O . VAL A 1 90 ? 19.836 26.712 21.914 1.00 13.83 89 VAL A O 1
ATOM 682 N N . LEU A 1 91 ? 18.773 26.964 23.881 1.00 15.40 90 LEU A N 1
ATOM 683 C CA . LEU A 1 91 ? 17.454 26.862 23.268 1.00 14.04 90 LEU A CA 1
ATOM 684 C C . LEU A 1 91 ? 17.168 28.057 22.364 1.00 15.14 90 LEU A C 1
ATOM 685 O O . LEU A 1 91 ? 16.513 27.905 21.316 1.00 15.92 90 LEU A O 1
ATOM 690 N N . GLY A 1 92 ? 17.683 29.238 22.722 1.00 14.75 91 GLY A N 1
ATOM 691 C CA . GLY A 1 92 ? 17.589 30.375 21.812 1.00 16.08 91 GLY A CA 1
ATOM 692 C C . GLY A 1 92 ? 18.363 30.146 20.525 1.00 15.81 91 GLY A C 1
ATOM 693 O O . GLY A 1 92 ? 17.900 30.495 19.438 1.00 15.66 91 GLY A O 1
ATOM 694 N N . HIS A 1 93 ? 19.555 29.553 20.628 1.00 14.22 92 HIS A N 1
ATOM 695 C CA . HIS A 1 93 ? 20.309 29.265 19.407 1.00 14.89 92 HIS A CA 1
ATOM 696 C C . HIS A 1 93 ? 19.579 28.265 18.522 1.00 14.59 92 HIS A C 1
ATOM 697 O O . HIS A 1 93 ? 19.569 28.398 17.289 1.00 16.52 92 HIS A O 1
ATOM 704 N N . MET A 1 94 ? 18.982 27.233 19.127 1.00 14.43 93 MET A N 1
ATOM 705 C CA . MET A 1 94 ? 18.309 26.202 18.350 1.00 14.24 93 MET A CA 1
ATOM 706 C C . MET A 1 94 ? 16.953 26.667 17.831 1.00 15.26 93 MET A C 1
ATOM 707 O O . MET A 1 94 ? 16.543 26.258 16.731 1.00 15.90 93 MET A O 1
ATOM 712 N N . TYR A 1 95 ? 16.248 27.494 18.616 1.00 16.20 94 TYR A N 1
ATOM 713 C CA . TYR A 1 95 ? 14.886 27.940 18.311 1.00 15.05 94 TYR A CA 1
ATOM 714 C C . TYR A 1 95 ? 14.809 29.457 18.459 1.00 17.51 94 TYR A C 1
ATOM 715 O O . TYR A 1 95 ? 14.159 29.981 19.372 1.00 17.51 94 TYR A O 1
ATOM 724 N N . PRO A 1 96 ? 15.433 30.198 17.541 1.00 16.15 95 PRO A N 1
ATOM 725 C CA . PRO A 1 96 ? 15.603 31.650 17.705 1.00 16.75 95 PRO A CA 1
ATOM 726 C C . PRO A 1 96 ? 14.316 32.400 17.403 1.00 17.68 95 PRO A C 1
ATOM 727 O O . PRO A 1 96 ? 13.787 32.311 16.295 1.00 18.39 95 PRO A O 1
ATOM 731 N N . VAL A 1 97 ? 13.852 33.197 18.367 1.00 17.51 96 VAL A N 1
ATOM 732 C CA . VAL A 1 97 ? 12.626 33.963 18.136 1.00 21.50 96 VAL A CA 1
ATOM 733 C C . VAL A 1 97 ? 12.780 34.936 16.969 1.00 24.98 96 VAL A C 1
ATOM 734 O O . VAL A 1 97 ? 11.800 35.251 16.280 1.00 23.29 96 VAL A O 1
ATOM 738 N N . PHE A 1 98 ? 14.004 35.400 16.708 1.00 21.97 97 PHE A N 1
ATOM 739 C CA . PHE A 1 98 ? 14.275 36.379 15.657 1.00 23.33 97 PHE A CA 1
ATOM 740 C C . PHE A 1 98 ? 14.412 35.766 14.270 1.00 28.18 97 PHE A C 1
ATOM 741 O O . PHE A 1 98 ? 14.397 36.516 13.282 1.00 29.14 97 PHE A O 1
ATOM 749 N N . PHE A 1 99 ? 14.538 34.443 14.159 1.00 21.58 98 PHE A N 1
ATOM 750 C CA . PHE A 1 99 ? 14.802 33.769 12.889 1.00 21.28 98 PHE A CA 1
ATOM 751 C C . PHE A 1 99 ? 13.870 32.576 12.705 1.00 19.38 98 PHE A C 1
ATOM 752 O O . PHE A 1 99 ? 14.285 31.473 12.344 1.00 20.21 98 PHE A O 1
ATOM 760 N N . GLY A 1 100 ? 12.570 32.799 12.944 1.00 21.77 99 GLY A N 1
ATOM 761 C CA . GLY A 1 100 ? 11.549 31.806 12.661 1.00 21.81 99 GLY A CA 1
ATOM 762 C C . GLY A 1 100 ? 11.638 30.539 13.465 1.00 20.70 99 GLY A C 1
ATOM 763 O O . GLY A 1 100 ? 11.098 29.514 13.051 1.00 23.59 99 GLY A O 1
ATOM 764 N N . PHE A 1 101 ? 12.324 30.581 14.604 1.00 19.49 100 PHE A N 1
ATOM 765 C CA . PHE A 1 101 ? 12.536 29.414 15.448 1.00 20.94 100 PHE A CA 1
ATOM 766 C C . PHE A 1 101 ? 13.295 28.299 14.736 1.00 20.51 100 PHE A C 1
ATOM 767 O O . PHE A 1 101 ? 13.213 27.134 15.136 1.00 18.91 100 PHE A O 1
ATOM 775 N N . LYS A 1 102 ? 14.018 28.629 13.664 1.00 19.94 101 LYS A N 1
ATOM 776 C CA . LYS A 1 102 ? 14.798 27.658 12.897 1.00 18.76 101 LYS A CA 1
ATOM 777 C C . LYS A 1 102 ? 16.279 28.000 13.087 1.00 20.53 101 LYS A C 1
ATOM 778 O O . LYS A 1 102 ? 16.852 28.826 12.369 1.00 19.78 101 LYS A O 1
ATOM 784 N N . GLY A 1 103 ? 16.899 27.345 14.058 1.00 17.08 102 GLY A N 1
ATOM 785 C CA . GLY A 1 103 ? 18.251 27.684 14.417 1.00 15.53 102 GLY A CA 1
ATOM 786 C C . GLY A 1 103 ? 19.243 26.569 14.158 1.00 16.32 102 GLY A C 1
ATOM 787 O O . GLY A 1 103 ? 19.043 25.715 13.291 1.00 18.46 102 GLY A O 1
ATOM 788 N N . GLY A 1 104 ? 20.326 26.581 14.932 1.00 16.12 103 GLY A N 1
ATOM 789 C CA . GLY A 1 104 ? 21.461 25.712 14.703 1.00 16.32 103 GLY A CA 1
ATOM 790 C C . GLY A 1 104 ? 21.450 24.482 15.596 1.00 16.03 103 GLY A C 1
ATOM 791 O O . GLY A 1 104 ? 20.455 24.151 16.247 1.00 17.63 103 GLY A O 1
ATOM 792 N N . LYS A 1 105 ? 22.593 23.802 15.624 1.00 15.36 104 LYS A N 1
ATOM 793 C CA . LYS A 1 105 ? 22.733 22.575 16.395 1.00 16.67 104 LYS A CA 1
ATOM 794 C C . LYS A 1 105 ? 23.163 22.808 17.836 1.00 16.29 104 LYS A C 1
ATOM 795 O O . LYS A 1 105 ? 22.967 21.910 18.662 1.00 19.01 104 LYS A O 1
ATOM 801 N N . GLY A 1 106 ? 23.720 23.985 18.164 1.00 13.96 105 GLY A N 1
ATOM 802 C CA . GLY A 1 106 ? 23.962 24.365 19.547 1.00 15.99 105 GLY A CA 1
ATOM 803 C C . GLY A 1 106 ? 25.376 24.155 20.048 1.00 13.92 105 GLY A C 1
ATOM 804 O O . GLY A 1 106 ? 25.641 24.424 21.226 1.00 14.63 105 GLY A O 1
ATOM 805 N N . VAL A 1 107 ? 26.292 23.698 19.203 1.00 13.93 106 VAL A N 1
ATOM 806 C CA . VAL A 1 107 ? 27.622 23.301 19.676 1.00 14.38 106 VAL A CA 1
ATOM 807 C C . VAL A 1 107 ? 28.419 24.506 20.169 1.00 14.97 106 VAL A C 1
ATOM 808 O O . VAL A 1 107 ? 28.994 24.479 21.266 1.00 14.28 106 VAL A O 1
ATOM 812 N N . ALA A 1 108 ? 28.489 25.575 19.367 1.00 14.16 107 ALA A N 1
ATOM 813 C CA . ALA A 1 108 ? 29.282 26.741 19.765 1.00 15.19 107 ALA A CA 1
ATOM 814 C C . ALA A 1 108 ? 28.740 27.378 21.038 1.00 14.26 107 ALA A C 1
ATOM 815 O O . ALA A 1 108 ? 29.501 27.713 21.960 1.00 14.81 107 ALA A O 1
ATOM 817 N N . THR A 1 109 ? 27.423 27.560 21.106 1.00 13.77 108 THR A N 1
ATOM 818 C CA . THR A 1 109 ? 26.821 28.202 22.267 1.00 14.19 108 THR A CA 1
ATOM 819 C C . THR A 1 109 ? 26.963 27.328 23.501 1.00 13.64 108 THR A C 1
ATOM 820 O O . THR A 1 109 ? 27.272 27.827 24.593 1.00 14.78 108 THR A O 1
ATOM 824 N N . ALA A 1 110 ? 26.773 26.013 23.342 1.00 14.05 109 ALA A N 1
ATOM 825 C CA . ALA A 1 110 ? 26.964 25.115 24.479 1.00 13.15 109 ALA A CA 1
ATOM 826 C C . ALA A 1 110 ? 28.402 25.152 24.991 1.00 14.29 109 ALA A C 1
ATOM 827 O O . ALA A 1 110 ? 28.630 25.108 26.206 1.00 14.61 109 ALA A O 1
ATOM 829 N N . LEU A 1 111 ? 29.386 25.212 24.083 1.00 13.89 110 LEU A N 1
ATOM 830 C CA . LEU A 1 111 ? 30.776 25.347 24.519 1.00 13.44 110 LEU A CA 1
ATOM 831 C C . LEU A 1 111 ? 30.976 26.625 25.321 1.00 13.73 110 LEU A C 1
ATOM 832 O O . LEU A 1 111 ? 31.716 26.631 26.318 1.00 15.43 110 LEU A O 1
ATOM 837 N N . GLY A 1 112 ? 30.325 27.716 24.907 1.00 14.48 111 GLY A N 1
ATOM 838 C CA . GLY A 1 112 ? 30.389 28.954 25.665 1.00 15.68 111 GLY A CA 1
ATOM 839 C C . GLY A 1 112 ? 29.835 28.805 27.069 1.00 15.22 111 GLY A C 1
ATOM 840 O O . GLY A 1 112 ? 30.423 29.304 28.034 1.00 16.19 111 GLY A O 1
ATOM 841 N N . VAL A 1 113 ? 28.693 28.124 27.201 1.00 13.87 112 VAL A N 1
ATOM 842 C CA . VAL A 1 113 ? 28.155 27.848 28.532 1.00 14.75 112 VAL A CA 1
ATOM 843 C C . VAL A 1 113 ? 29.172 27.067 29.358 1.00 14.39 112 VAL A C 1
ATOM 844 O O . VAL A 1 113 ? 29.440 27.395 30.526 1.00 14.92 112 VAL A O 1
ATOM 848 N N . VAL A 1 114 ? 29.727 25.998 28.779 1.00 14.96 113 VAL A N 1
ATOM 849 C CA . VAL A 1 114 ? 30.674 25.161 29.517 1.00 15.79 113 VAL A CA 1
ATOM 850 C C . VAL A 1 114 ? 31.895 25.972 29.926 1.00 15.54 113 VAL A C 1
ATOM 851 O O . VAL A 1 114 ? 32.427 25.802 31.030 1.00 16.30 113 VAL A O 1
ATOM 855 N N . PHE A 1 115 ? 32.365 26.858 29.045 1.00 15.95 114 PHE A N 1
ATOM 856 C CA . PHE A 1 115 ? 33.558 27.652 29.352 1.00 15.59 114 PHE A CA 1
ATOM 857 C C . PHE A 1 115 ? 33.331 28.553 30.561 1.00 16.50 114 PHE A C 1
ATOM 858 O O . PHE A 1 115 ? 34.233 28.731 31.392 1.00 17.13 114 PHE A O 1
ATOM 866 N N . ALA A 1 116 ? 32.124 29.118 30.685 1.00 16.53 115 ALA A N 1
ATOM 867 C CA . ALA A 1 116 ? 31.802 29.914 31.868 1.00 18.45 115 ALA A CA 1
ATOM 868 C C . ALA A 1 116 ? 31.811 29.066 33.137 1.00 17.66 115 ALA A C 1
ATOM 869 O O . ALA A 1 116 ? 32.200 29.553 34.211 1.00 23.00 115 ALA A O 1
ATOM 871 N N . VAL A 1 117 ? 31.405 27.801 33.036 1.00 17.33 116 VAL A N 1
ATOM 872 C CA . VAL A 1 117 ? 31.419 26.902 34.185 1.00 20.85 116 VAL A CA 1
ATOM 873 C C . VAL A 1 117 ? 32.835 26.437 34.487 1.00 18.06 116 VAL A C 1
ATOM 874 O O . VAL A 1 117 ? 33.275 26.432 35.646 1.00 21.04 116 VAL A O 1
ATOM 878 N N . SER A 1 118 ? 33.562 26.012 33.452 1.00 19.28 117 SER A N 1
ATOM 879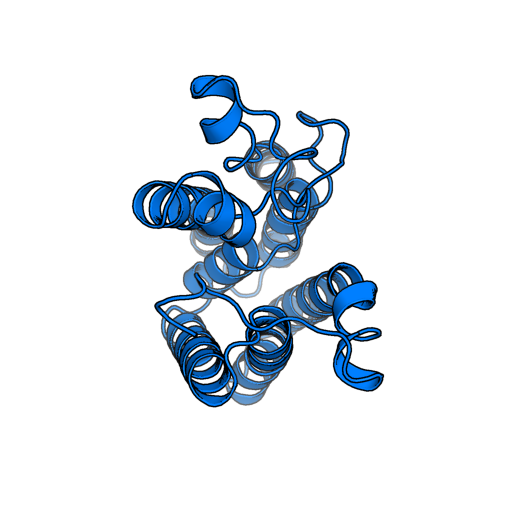 C CA . SER A 1 118 ? 34.880 25.421 33.615 1.00 17.57 117 SER A CA 1
ATOM 880 C C . SER A 1 118 ? 35.678 25.603 32.334 1.00 18.59 117 SER A C 1
ATOM 881 O O . SER A 1 118 ? 35.511 24.820 31.387 1.00 18.35 117 SER A O 1
ATOM 884 N N . PRO A 1 119 ? 36.557 26.603 32.265 1.00 19.27 118 PRO A N 1
ATOM 885 C CA . PRO A 1 119 ? 37.429 26.713 31.085 1.00 18.11 118 PRO A CA 1
ATOM 886 C C . PRO A 1 119 ? 38.216 25.447 30.792 1.00 16.65 118 PRO A C 1
ATOM 887 O O . PRO A 1 119 ? 38.385 25.097 29.621 1.00 17.47 118 PRO A O 1
ATOM 891 N N . SER A 1 120 ? 38.682 24.727 31.817 1.00 20.00 119 SER A N 1
ATOM 892 C CA A SER A 1 120 ? 39.437 23.509 31.547 0.60 20.59 119 SER A CA 1
ATOM 893 C CA B SER A 1 120 ? 39.430 23.495 31.578 0.40 20.65 119 SER A CA 1
ATOM 894 C C . SER A 1 120 ? 38.561 22.447 30.892 1.00 18.48 119 SER A C 1
ATOM 895 O O . SER A 1 120 ? 38.980 21.821 29.918 1.00 16.17 119 SER A O 1
ATOM 900 N N . VAL A 1 121 ? 37.340 22.236 31.403 1.00 18.01 120 VAL A N 1
ATOM 901 C CA . VAL A 1 121 ? 36.454 21.259 30.772 1.00 17.67 120 VAL A CA 1
ATOM 902 C C . VAL A 1 121 ? 36.136 21.668 29.341 1.00 15.47 120 VAL A C 1
ATOM 903 O O . VAL A 1 121 ? 36.102 20.821 28.437 1.00 15.65 120 VAL A O 1
ATOM 907 N N . ALA A 1 122 ? 35.920 22.966 29.104 1.00 14.88 121 ALA A N 1
ATOM 908 C CA . ALA A 1 122 ? 35.701 23.429 27.729 1.00 14.99 121 ALA A CA 1
ATOM 909 C C . ALA A 1 122 ? 36.904 23.099 26.850 1.00 16.06 121 ALA A C 1
ATOM 910 O O . ALA A 1 122 ? 36.760 22.607 25.725 1.00 15.81 121 ALA A O 1
ATOM 912 N N . LEU A 1 123 ? 38.113 23.351 27.354 1.00 15.94 122 LEU A N 1
ATOM 913 C CA . LEU A 1 123 ? 39.308 23.034 26.581 1.00 14.93 122 LEU A CA 1
ATOM 914 C C . LEU A 1 123 ? 39.399 21.538 26.281 1.00 14.65 122 LEU A C 1
ATOM 915 O O . LEU A 1 123 ? 39.691 21.143 25.146 1.00 15.16 122 LEU A O 1
ATOM 920 N N . PHE A 1 124 ? 39.177 20.688 27.296 1.00 14.85 123 PHE A N 1
ATOM 921 C CA . PHE A 1 124 ? 39.258 19.245 27.088 1.00 16.05 123 PHE A CA 1
ATOM 922 C C . PHE A 1 124 ? 38.241 18.784 26.053 1.00 15.67 123 PHE A C 1
ATOM 923 O O . PHE A 1 124 ? 38.540 17.922 25.222 1.00 15.70 123 PHE A O 1
ATOM 931 N N . SER A 1 125 ? 37.038 19.358 26.090 1.00 15.12 124 SER A N 1
ATOM 932 C CA . SER A 1 125 ? 35.996 18.988 25.131 1.00 14.46 124 SER A CA 1
ATOM 933 C C . SER A 1 125 ? 36.356 19.446 23.726 1.00 15.23 124 SER A C 1
ATOM 934 O O . SER A 1 125 ? 36.124 18.718 22.749 1.00 14.91 124 SER A O 1
ATOM 937 N N . PHE A 1 126 ? 36.936 20.642 23.604 1.00 15.28 125 PHE A N 1
ATOM 938 C CA . PHE A 1 126 ? 37.451 21.068 22.310 1.00 15.26 125 PHE A CA 1
ATOM 939 C C . PHE A 1 126 ? 38.544 20.129 21.807 1.00 15.95 125 PHE A C 1
ATOM 940 O O . PHE A 1 126 ? 38.612 19.838 20.608 1.00 15.20 125 PHE A O 1
ATOM 948 N N . LEU A 1 127 ? 39.441 19.677 22.697 1.00 15.02 126 LEU A N 1
ATOM 949 C CA . LEU A 1 127 ? 40.507 18.781 22.247 1.00 14.77 126 LEU A CA 1
ATOM 950 C C . LEU A 1 127 ? 39.941 17.471 21.719 1.00 15.52 126 LEU A C 1
ATOM 951 O O . LEU A 1 127 ? 40.414 16.948 20.701 1.00 16.16 126 LEU A O 1
ATOM 956 N N . VAL A 1 128 ? 38.928 16.927 22.394 1.00 15.88 127 VAL A N 1
ATOM 957 C CA . VAL A 1 128 ? 38.241 15.746 21.879 1.00 15.49 127 VAL A CA 1
ATOM 958 C C . VAL A 1 128 ? 37.668 16.038 20.501 1.00 15.88 127 VAL A C 1
ATOM 959 O O . VAL A 1 128 ? 37.853 15.262 19.555 1.00 17.24 127 VAL A O 1
ATOM 963 N N . TRP A 1 129 ? 36.991 17.182 20.366 1.00 14.06 128 TRP A N 1
ATOM 964 C CA . TRP A 1 129 ? 36.394 17.541 19.079 1.00 14.53 128 TRP A CA 1
ATOM 965 C C . TRP A 1 129 ? 37.447 17.585 17.982 1.00 17.43 128 TRP A C 1
ATOM 966 O O . TRP A 1 129 ? 37.276 17.000 16.901 1.00 15.00 128 TRP A O 1
ATOM 977 N N . LEU A 1 130 ? 38.544 18.299 18.230 1.00 15.93 129 LEU A N 1
ATOM 978 C CA . LEU A 1 130 ? 39.553 18.456 17.192 1.00 13.51 129 LEU A CA 1
ATOM 979 C C . LEU A 1 130 ? 40.197 17.120 16.852 1.00 17.66 129 LEU A C 1
ATOM 980 O O . LEU A 1 130 ? 40.469 16.834 15.678 1.00 16.58 129 LEU A O 1
ATOM 985 N N . GLY A 1 131 ? 40.466 16.296 17.868 1.00 17.66 130 GLY A N 1
ATOM 986 C CA . GLY A 1 131 ? 41.055 14.991 17.612 1.00 16.02 130 GLY A CA 1
ATOM 987 C C . GLY A 1 131 ? 40.158 14.116 16.756 1.00 16.21 130 GLY A C 1
ATOM 988 O O . GLY A 1 131 ? 40.607 13.518 15.773 1.00 16.97 130 GLY A O 1
ATOM 989 N N . ILE A 1 132 ? 38.874 14.043 17.112 1.00 16.14 131 ILE A N 1
ATOM 990 C CA . ILE A 1 132 ? 37.932 13.241 16.342 1.00 16.61 131 ILE A CA 1
ATOM 991 C C . ILE A 1 132 ? 37.750 13.821 14.943 1.00 17.37 131 ILE A C 1
ATOM 992 O O . ILE A 1 132 ? 37.653 13.081 13.952 1.00 17.70 131 ILE A O 1
ATOM 997 N N . PHE A 1 133 ? 37.695 15.147 14.834 1.00 15.63 132 PHE A N 1
ATOM 998 C CA . PHE A 1 133 ? 37.562 15.752 13.511 1.00 16.81 132 PHE A CA 1
ATOM 999 C C . PHE A 1 133 ? 38.770 15.443 12.626 1.00 19.74 132 PHE A C 1
ATOM 1000 O O . PHE A 1 133 ? 38.621 15.082 11.451 1.00 19.85 132 PHE A O 1
ATOM 1008 N N . LEU A 1 134 ? 39.983 15.610 13.154 1.00 17.92 133 LEU A N 1
ATOM 1009 C CA . LEU A 1 134 ? 41.152 15.333 12.324 1.00 17.45 133 LEU A CA 1
ATOM 1010 C C . LEU A 1 134 ? 41.282 13.842 12.020 1.00 22.38 133 LEU A C 1
ATOM 1011 O O . LEU A 1 134 ? 41.840 13.467 10.979 1.00 26.06 133 LEU A O 1
ATOM 1016 N N . TRP A 1 135 ? 40.753 12.992 12.905 1.00 18.89 134 TRP A N 1
ATOM 1017 C CA . TRP A 1 135 ? 40.802 11.544 12.736 1.00 20.28 134 TRP A CA 1
ATOM 1018 C C . TRP A 1 135 ? 40.025 11.103 11.497 1.00 24.29 134 TRP A C 1
ATOM 1019 O O . TRP A 1 135 ? 40.530 10.327 10.677 1.00 23.69 134 TRP A O 1
ATOM 1030 N N . LYS A 1 136 ? 38.799 11.603 11.331 1.00 20.62 135 LYS A N 1
ATOM 1031 C CA . LYS A 1 136 ? 37.922 11.102 10.277 1.00 22.49 135 LYS A CA 1
ATOM 1032 C C . LYS A 1 136 ? 37.278 12.178 9.414 1.00 23.75 135 LYS A C 1
ATOM 1033 O O . LYS A 1 136 ? 36.678 11.835 8.388 1.00 21.72 135 LYS A O 1
ATOM 1039 N N . ARG A 1 137 ? 37.398 13.451 9.774 1.00 19.63 136 ARG A N 1
ATOM 1040 C CA . ARG A 1 137 ? 36.895 14.589 9.005 1.00 21.76 136 ARG A CA 1
ATOM 1041 C C . ARG A 1 137 ? 35.373 14.667 8.930 1.00 22.80 136 ARG A C 1
ATOM 1042 O O . ARG A 1 137 ? 34.837 15.334 8.033 1.00 19.80 136 ARG A O 1
ATOM 1050 N N . TYR A 1 138 ? 34.655 14.029 9.859 1.00 18.88 137 TYR A N 1
ATOM 1051 C CA . TYR A 1 138 ? 33.216 14.218 9.994 1.00 16.67 137 TYR A CA 1
ATOM 1052 C C . TYR A 1 138 ? 32.991 15.223 11.113 1.00 18.00 137 TYR A C 1
ATOM 1053 O O . TYR A 1 138 ? 33.296 14.940 12.282 1.00 19.98 137 TYR A O 1
ATOM 1062 N N . VAL A 1 139 ? 32.452 16.389 10.757 1.00 17.56 138 VAL A N 1
ATOM 1063 C CA . VAL A 1 139 ? 32.088 17.384 11.761 1.00 16.60 138 VAL A CA 1
ATOM 1064 C C . VAL A 1 139 ? 31.100 16.807 12.764 1.00 16.74 138 VAL A C 1
ATOM 1065 O O . VAL A 1 139 ? 31.244 16.993 13.978 1.00 16.01 138 VAL A O 1
ATOM 1069 N N . SER A 1 140 ? 30.091 16.078 12.281 1.00 17.45 139 SER A N 1
ATOM 1070 C CA . SER A 1 140 ? 29.047 15.588 13.176 1.00 15.93 139 SER A CA 1
ATOM 1071 C C . SER A 1 140 ? 29.596 14.593 14.193 1.00 17.58 139 SER A C 1
ATOM 1072 O O . SER A 1 140 ? 29.229 14.649 15.374 1.00 17.54 139 SER A O 1
ATOM 1075 N N . LEU A 1 141 ? 30.445 13.658 13.744 1.00 18.39 140 LEU A N 1
ATOM 1076 C CA . LEU A 1 141 ? 31.022 12.677 14.661 1.00 17.08 140 LEU A CA 1
ATOM 1077 C C . LEU A 1 141 ? 31.838 13.366 15.741 1.00 16.13 140 LEU A C 1
ATOM 1078 O O . LEU A 1 141 ? 31.781 12.976 16.917 1.00 18.05 140 LEU A O 1
ATOM 1083 N N . ALA A 1 142 ? 32.574 14.411 15.364 1.00 15.68 141 ALA A N 1
ATOM 1084 C CA . ALA A 1 142 ? 33.353 15.172 16.338 1.00 15.49 141 ALA A CA 1
ATOM 1085 C C . ALA A 1 142 ? 32.440 15.845 17.355 1.00 16.23 141 ALA A C 1
ATOM 1086 O O . ALA A 1 142 ? 32.682 15.788 18.566 1.00 16.06 141 ALA A O 1
ATOM 1088 N N . SER A 1 143 ? 31.376 16.496 16.881 1.00 14.93 142 SER A N 1
ATOM 1089 C CA . SER A 1 143 ? 30.480 17.211 17.785 1.00 14.96 142 SER A CA 1
ATOM 1090 C C . SER A 1 143 ? 29.748 16.269 18.733 1.00 14.58 142 SER A C 1
ATOM 1091 O O . SER A 1 143 ? 29.611 16.575 19.920 1.00 15.97 142 SER A O 1
ATOM 1094 N N . ILE A 1 144 ? 29.248 15.137 18.224 1.00 16.04 143 ILE A N 1
ATOM 1095 C CA . ILE A 1 144 ? 28.554 14.173 19.078 1.00 15.65 143 ILE A CA 1
ATOM 1096 C C . ILE A 1 144 ? 29.505 13.622 20.138 1.00 16.00 143 ILE A C 1
ATOM 1097 O O . ILE A 1 144 ? 29.168 13.561 21.329 1.00 18.44 143 ILE A O 1
ATOM 1102 N N . THR A 1 145 ? 30.703 13.214 19.714 1.00 15.73 144 THR A N 1
ATOM 1103 C CA . THR A 1 145 ? 31.664 12.628 20.648 1.00 16.89 144 THR A CA 1
ATOM 1104 C C . THR A 1 145 ? 32.091 13.637 21.702 1.00 15.90 144 THR A C 1
ATOM 1105 O O . THR A 1 145 ? 32.193 13.301 22.888 1.00 17.34 144 THR A O 1
ATOM 1109 N N . ALA A 1 146 ? 32.356 14.877 21.287 1.00 15.98 145 ALA A N 1
ATOM 1110 C CA . ALA A 1 146 ? 32.788 15.907 22.225 1.00 16.04 145 ALA A CA 1
ATOM 1111 C C . ALA A 1 146 ? 31.673 16.324 23.175 1.00 16.73 145 ALA A C 1
ATOM 1112 O O . ALA A 1 146 ? 31.944 16.683 24.327 1.00 16.31 145 ALA A O 1
ATOM 1114 N N . THR A 1 147 ? 30.420 16.297 22.714 1.00 15.67 146 THR A N 1
ATOM 1115 C CA . THR A 1 147 ? 29.300 16.619 23.591 1.00 14.00 146 THR A CA 1
ATOM 1116 C C . THR A 1 147 ? 29.166 15.574 24.687 1.00 16.28 146 THR A C 1
ATOM 1117 O O . THR A 1 147 ? 29.025 15.917 25.868 1.00 15.96 146 THR A O 1
ATOM 1121 N N . ILE A 1 148 ? 29.235 14.291 24.312 1.00 16.01 147 ILE A N 1
ATOM 1122 C CA . ILE A 1 148 ? 29.183 13.228 25.318 1.00 16.74 147 ILE A CA 1
ATOM 1123 C C . ILE A 1 148 ? 30.357 13.358 26.275 1.00 17.88 147 ILE A C 1
ATOM 1124 O O . ILE A 1 148 ? 30.201 13.230 27.501 1.00 17.15 147 ILE A O 1
ATOM 1129 N N . SER A 1 149 ? 31.546 13.628 25.728 1.00 16.78 148 SER A N 1
ATOM 1130 C CA A SER A 1 149 ? 32.733 13.752 26.566 0.81 16.66 148 SER A CA 1
ATOM 1131 C CA B SER A 1 149 ? 32.734 13.755 26.566 0.19 16.68 148 SER A CA 1
ATOM 1132 C C . SER A 1 149 ? 32.586 14.905 27.551 1.00 18.22 148 SER A C 1
ATOM 1133 O O . SER A 1 149 ? 32.953 14.777 28.727 1.00 17.25 148 SER A O 1
ATOM 1138 N N . ALA A 1 150 ? 32.027 16.034 27.097 1.00 16.06 149 ALA A N 1
ATOM 1139 C CA . ALA A 1 150 ? 31.850 17.187 27.977 1.00 15.80 149 ALA A CA 1
ATOM 1140 C C . ALA A 1 150 ? 31.015 16.827 29.197 1.00 17.68 149 ALA A C 1
ATOM 1141 O O . ALA A 1 150 ? 31.349 17.209 30.326 1.00 18.00 149 ALA A O 1
ATOM 1143 N N . PHE A 1 151 ? 29.909 16.107 28.989 1.00 16.38 150 PHE A N 1
ATOM 1144 C CA . PHE A 1 151 ? 29.107 15.690 30.130 1.00 16.22 150 PHE A CA 1
ATOM 1145 C C . PHE A 1 151 ? 29.909 14.782 31.056 1.00 17.39 150 PHE A C 1
ATOM 1146 O O . PHE A 1 151 ? 29.870 14.947 32.280 1.00 18.10 150 PHE A O 1
ATOM 1154 N N . LEU A 1 152 ? 30.628 13.808 30.485 1.00 18.59 151 LEU A N 1
ATOM 1155 C CA . LEU A 1 152 ? 31.410 12.882 31.308 1.00 17.02 151 LEU A CA 1
ATOM 1156 C C . LEU A 1 152 ? 32.484 13.614 32.101 1.00 18.31 151 LEU A C 1
ATOM 1157 O O . LEU A 1 152 ? 32.744 13.282 33.269 1.00 17.15 151 LEU A O 1
ATOM 1162 N N . PHE A 1 153 ? 33.101 14.629 31.496 1.00 16.34 152 PHE A N 1
ATOM 1163 C CA . PHE A 1 153 ? 34.112 15.420 32.192 1.00 17.51 152 PHE A CA 1
ATOM 1164 C C . PHE A 1 153 ? 33.517 16.183 33.373 1.00 20.78 152 PHE A C 1
ATOM 1165 O O . PHE A 1 153 ? 34.102 16.199 34.465 1.00 18.58 152 PHE A O 1
ATOM 1173 N N . LEU A 1 154 ? 32.356 16.823 33.185 1.00 17.35 153 LEU A N 1
ATOM 1174 C CA . LEU A 1 154 ? 31.722 17.543 34.288 1.00 15.42 153 LEU A CA 1
ATOM 1175 C C . LEU A 1 154 ? 31.303 16.577 35.389 1.00 18.65 153 LEU A C 1
ATOM 1176 O O . LEU A 1 154 ? 31.389 16.901 36.584 1.00 19.89 153 LEU A O 1
ATOM 1181 N N . PHE A 1 155 ? 30.868 15.376 34.998 1.00 17.80 154 PHE A N 1
ATOM 1182 C CA . PHE A 1 155 ? 30.445 14.374 35.970 1.00 19.51 154 PHE A CA 1
ATOM 1183 C C . PHE A 1 155 ? 31.631 13.870 36.788 1.00 20.71 154 PHE A C 1
ATOM 1184 O O . PHE A 1 155 ? 31.571 13.843 38.027 1.00 22.50 154 PHE A O 1
ATOM 1192 N N . VAL A 1 156 ? 32.728 13.484 36.126 1.00 20.71 155 VAL A N 1
ATOM 1193 C CA . VAL A 1 156 ? 33.843 12.935 36.903 1.00 24.25 155 VAL A CA 1
ATOM 1194 C C . VAL A 1 156 ? 34.563 14.009 37.707 1.00 23.34 155 VAL A C 1
ATOM 1195 O O . VAL A 1 156 ? 35.192 13.696 38.728 1.00 25.50 155 VAL A O 1
ATOM 1199 N N . ALA A 1 157 ? 34.485 15.271 37.288 1.00 21.36 156 ALA A N 1
ATOM 1200 C CA . ALA A 1 157 ? 35.066 16.385 38.030 1.00 23.44 156 ALA A CA 1
ATOM 1201 C C . ALA A 1 157 ? 34.261 16.761 39.263 1.00 24.19 156 ALA A C 1
ATOM 1202 O O . ALA A 1 157 ? 34.717 17.608 40.038 1.00 25.99 156 ALA A O 1
ATOM 1204 N N . GLY A 1 158 ? 33.074 16.190 39.439 1.00 22.16 157 GLY A N 1
ATOM 1205 C CA . GLY A 1 158 ? 32.286 16.454 40.626 1.00 24.83 157 GLY A CA 1
ATOM 1206 C C . GLY A 1 158 ? 31.439 17.708 40.601 1.00 24.11 157 GLY A C 1
ATOM 1207 O O . GLY A 1 158 ? 31.115 18.246 41.663 1.00 23.79 157 GLY A O 1
ATOM 1208 N N . TYR A 1 159 ? 31.050 18.191 39.424 1.00 20.16 158 TYR A N 1
ATOM 1209 C CA . TYR A 1 159 ? 30.189 19.358 39.391 1.00 19.81 158 TYR A CA 1
ATOM 1210 C C . TYR A 1 159 ? 28.814 19.009 39.970 1.00 18.47 158 TYR A C 1
ATOM 1211 O O . TYR A 1 159 ? 28.395 17.849 39.943 1.00 19.83 158 TYR A O 1
ATOM 1220 N N . PRO A 1 160 ? 28.113 19.989 40.531 1.00 20.44 159 PRO A N 1
ATOM 1221 C CA . PRO A 1 160 ? 26.887 19.701 41.288 1.00 23.09 159 PRO A CA 1
ATOM 1222 C C . PRO A 1 160 ? 25.710 19.370 40.373 1.00 20.17 159 PRO A C 1
ATOM 1223 O O . PRO A 1 160 ? 25.766 19.527 39.153 1.00 20.39 159 PRO A O 1
ATOM 1227 N N . VAL A 1 161 ? 24.620 18.909 40.997 1.00 20.54 160 VAL A N 1
ATOM 1228 C CA . VAL A 1 161 ? 23.491 18.368 40.245 1.00 21.94 160 VAL A CA 1
ATOM 1229 C C . VAL A 1 161 ? 22.861 19.410 39.321 1.00 17.61 160 VAL A C 1
ATOM 1230 O O . VAL A 1 161 ? 22.380 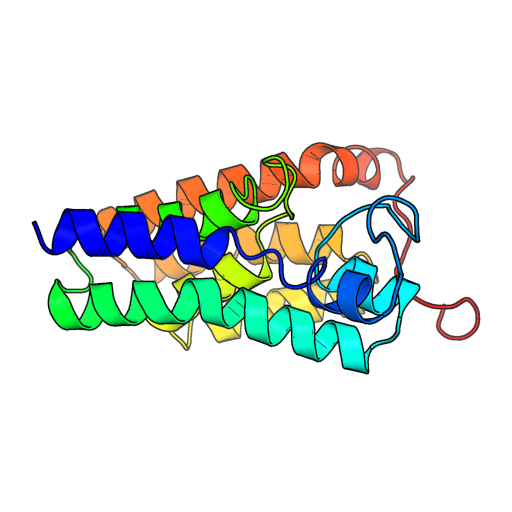19.065 38.231 1.00 19.22 160 VAL A O 1
ATOM 1234 N N . ASN A 1 162 ? 22.838 20.684 39.725 1.00 18.61 161 ASN A N 1
ATOM 1235 C CA . ASN A 1 162 ? 22.260 21.702 38.845 1.00 18.84 161 ASN A CA 1
ATOM 1236 C C . ASN A 1 162 ? 23.048 21.804 37.547 1.00 17.29 161 ASN A C 1
ATOM 1237 O O . ASN A 1 162 ? 22.466 21.965 36.466 1.00 17.76 161 ASN A O 1
ATOM 1242 N N . VAL A 1 163 ? 24.374 21.674 37.636 1.00 16.53 162 VAL A N 1
ATOM 1243 C CA . VAL A 1 163 ? 25.217 21.719 36.441 1.00 15.16 162 VAL A CA 1
ATOM 1244 C C . VAL A 1 163 ? 25.050 20.453 35.613 1.00 15.80 162 VAL A C 1
ATOM 1245 O O . VAL A 1 163 ? 25.035 20.505 34.370 1.00 15.44 162 VAL A O 1
ATOM 1249 N N . LEU A 1 164 ? 24.961 19.291 36.271 1.00 16.91 163 LEU A N 1
ATOM 1250 C CA . LEU A 1 164 ? 24.820 18.043 35.539 1.00 15.45 163 LEU A CA 1
ATOM 1251 C C . LEU A 1 164 ? 23.475 17.974 34.835 1.00 17.17 163 LEU A C 1
ATOM 1252 O O . LEU A 1 164 ? 23.388 17.448 33.724 1.00 16.11 163 LEU A O 1
ATOM 1257 N N . PHE A 1 165 ? 22.415 18.489 35.470 1.00 16.30 164 PHE A N 1
ATOM 1258 C CA . PHE A 1 165 ? 21.120 18.539 34.800 1.00 17.28 164 PHE A CA 1
ATOM 1259 C C . PHE A 1 165 ? 21.192 19.427 33.565 1.00 15.27 164 PHE A C 1
ATOM 1260 O O . PHE A 1 165 ? 20.725 19.056 32.482 1.00 16.49 164 PHE A O 1
ATOM 1268 N N . MET A 1 166 ? 21.779 20.614 33.721 1.00 16.04 165 MET A N 1
ATOM 1269 C CA . MET A 1 166 ? 21.955 21.513 32.582 1.00 16.32 165 MET A CA 1
ATOM 1270 C C . MET A 1 166 ? 22.699 20.813 31.455 1.00 16.08 165 MET A C 1
ATOM 1271 O O . MET A 1 166 ? 22.305 20.894 30.278 1.00 15.06 165 MET A O 1
ATOM 1276 N N . ALA A 1 167 ? 23.772 20.106 31.798 1.00 15.37 166 ALA A N 1
ATOM 1277 C CA . ALA A 1 167 ? 24.623 19.509 30.778 1.00 13.57 166 ALA A CA 1
ATOM 1278 C C . ALA A 1 167 ? 23.955 18.320 30.103 1.00 15.94 166 ALA A C 1
ATOM 1279 O O . ALA A 1 167 ? 24.092 18.137 28.889 1.00 15.77 166 ALA A O 1
ATOM 1281 N N . ILE A 1 168 ? 23.240 17.484 30.865 1.00 15.89 167 ILE A N 1
ATOM 1282 C CA . ILE A 1 168 ? 22.611 16.331 30.230 1.00 16.56 167 ILE A CA 1
ATOM 1283 C C . ILE A 1 168 ? 21.491 16.775 29.297 1.00 16.26 167 ILE A C 1
ATOM 1284 O O . ILE A 1 168 ? 21.295 16.193 28.224 1.00 17.78 167 ILE A O 1
ATOM 1289 N N . VAL A 1 169 ? 20.763 17.833 29.662 1.00 16.59 168 VAL A N 1
ATOM 1290 C CA . VAL A 1 169 ? 19.683 18.271 28.785 1.00 15.46 168 VAL A CA 1
ATOM 1291 C C . VAL A 1 169 ? 20.245 18.972 27.550 1.00 15.29 168 VAL A C 1
ATOM 1292 O O . VAL A 1 169 ? 19.806 18.713 26.424 1.00 16.05 168 VAL A O 1
ATOM 1296 N N . ILE A 1 170 ? 21.234 19.852 27.743 1.00 15.20 169 ILE A N 1
ATOM 1297 C CA . ILE A 1 170 ? 21.888 20.478 26.592 1.00 14.22 169 ILE A CA 1
ATOM 1298 C C . ILE A 1 170 ? 22.467 19.410 25.679 1.00 16.18 169 ILE A C 1
ATOM 1299 O O . ILE A 1 170 ? 22.280 19.442 24.455 1.00 15.33 169 ILE A O 1
ATOM 1304 N N . GLY A 1 171 ? 23.170 18.436 26.263 1.00 15.31 170 GLY A N 1
ATOM 1305 C CA . GLY A 1 171 ? 23.813 17.420 25.448 1.00 15.81 170 GLY A CA 1
ATOM 1306 C C . GLY A 1 171 ? 22.812 16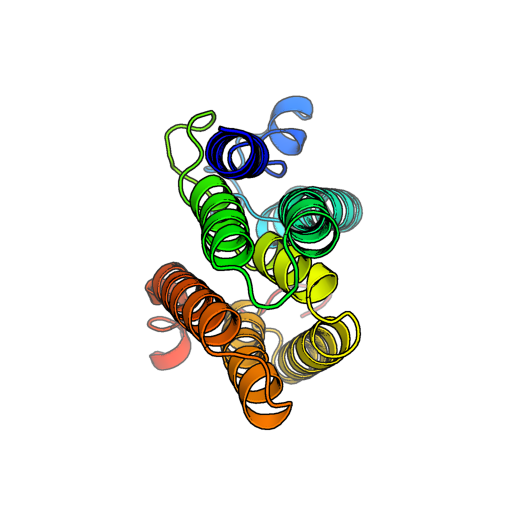.563 24.698 1.00 16.74 170 GLY A C 1
ATOM 1307 O O . GLY A 1 171 ? 23.018 16.233 23.528 1.00 17.00 170 GLY A O 1
ATOM 1308 N N . ALA A 1 172 ? 21.718 16.189 25.360 1.00 17.23 171 ALA A N 1
ATOM 1309 C CA . ALA A 1 172 ? 20.686 15.413 24.682 1.00 19.83 171 ALA A CA 1
ATOM 1310 C C . ALA A 1 172 ? 20.068 16.201 23.537 1.00 18.88 171 ALA A C 1
ATOM 1311 O O . ALA A 1 172 ? 19.839 15.650 22.454 1.00 19.99 171 ALA A O 1
ATOM 1313 N N . LEU A 1 173 ? 19.827 17.499 23.744 1.00 16.14 172 LEU A N 1
ATOM 1314 C CA . LEU A 1 173 ? 19.282 18.322 22.669 1.00 18.48 172 LEU A CA 1
ATOM 1315 C C . LEU A 1 173 ? 20.250 18.414 21.501 1.00 17.96 172 LEU A C 1
ATOM 1316 O O . LEU A 1 173 ? 19.830 18.348 20.339 1.00 16.91 172 LEU A O 1
ATOM 1321 N N . ILE A 1 174 ? 21.548 18.592 21.781 1.00 15.97 173 ILE A N 1
ATOM 1322 C CA . ILE A 1 174 ? 22.535 18.652 20.703 1.00 14.76 173 ILE A CA 1
ATOM 1323 C C . ILE A 1 174 ? 22.516 17.368 19.889 1.00 17.30 173 ILE A C 1
ATOM 1324 O O . ILE A 1 174 ? 22.528 17.397 18.654 1.00 16.46 173 ILE A O 1
ATOM 1329 N N . ILE A 1 175 ? 22.491 16.223 20.569 1.00 17.48 174 ILE A N 1
ATOM 1330 C CA . ILE A 1 175 ? 22.497 14.942 19.872 1.00 19.32 174 ILE A CA 1
ATOM 1331 C C . ILE A 1 175 ? 21.229 14.786 19.036 1.00 19.38 174 ILE A C 1
ATOM 1332 O O . ILE A 1 175 ? 21.280 14.360 17.872 1.00 21.84 174 ILE A O 1
ATOM 1337 N N . TYR A 1 176 ? 20.089 15.190 19.598 1.00 18.93 175 TYR A N 1
ATOM 1338 C CA . TYR A 1 176 ? 18.825 15.201 18.865 1.00 21.47 175 TYR A CA 1
ATOM 1339 C C . TYR A 1 176 ? 18.915 16.072 17.617 1.00 22.43 175 TYR A C 1
ATOM 1340 O O . TYR A 1 176 ? 18.432 15.686 16.543 1.00 22.61 175 TYR A O 1
ATOM 1349 N N . ARG A 1 177 ? 19.537 17.250 17.725 1.00 20.55 176 ARG A N 1
ATOM 1350 C CA . ARG A 1 177 ? 19.716 18.096 16.544 1.00 19.51 176 ARG A CA 1
ATOM 1351 C C . ARG A 1 177 ? 20.641 17.479 15.498 1.00 22.15 176 ARG A C 1
ATOM 1352 O O . ARG A 1 177 ? 20.652 17.945 14.350 1.00 22.05 176 ARG A O 1
ATOM 1360 N N . HIS A 1 178 ? 21.402 16.440 15.849 1.00 18.37 177 HIS A N 1
ATOM 1361 C CA . HIS A 1 178 ? 22.280 15.730 14.931 1.00 19.67 177 HIS A CA 1
ATOM 1362 C C . HIS A 1 178 ? 21.684 14.401 14.470 1.00 23.59 177 HIS A C 1
ATOM 1363 O O . HIS A 1 178 ? 22.415 13.563 13.927 1.00 22.47 177 HIS A O 1
ATOM 1370 N N . ARG A 1 179 ? 20.374 14.198 14.668 1.00 24.63 178 ARG A N 1
ATOM 1371 C CA . ARG A 1 179 ? 19.792 12.873 14.450 1.00 29.00 178 ARG A CA 1
ATOM 1372 C C . ARG A 1 179 ? 19.918 12.436 12.996 1.00 28.28 178 ARG A C 1
ATOM 1373 O O . ARG A 1 179 ? 20.160 11.256 12.712 1.00 31.04 178 ARG A O 1
ATOM 1381 N N . GLU A 1 180 ? 19.793 13.380 12.066 1.00 28.27 179 GLU A N 1
ATOM 1382 C CA . GLU A 1 180 ? 19.984 13.064 10.654 1.00 32.48 179 GLU A CA 1
ATOM 1383 C C . GLU A 1 180 ? 21.444 12.750 10.334 1.00 32.57 179 GLU A C 1
ATOM 1384 O O . GLU A 1 180 ? 21.727 11.885 9.498 1.00 28.65 179 GLU A O 1
ATOM 1390 N N . ASN A 1 181 ? 22.390 13.429 10.996 1.00 28.62 180 ASN A N 1
ATOM 1391 C CA . ASN A 1 181 ? 23.791 13.072 10.806 1.00 27.94 180 ASN A CA 1
ATOM 1392 C C . ASN A 1 181 ? 24.067 11.673 11.328 1.00 23.79 180 ASN A C 1
ATOM 1393 O O . ASN A 1 181 ? 24.863 10.930 10.746 1.00 24.67 180 ASN A O 1
ATOM 1398 N N . ILE A 1 182 ? 23.445 11.311 12.451 1.00 25.51 181 ILE A N 1
ATOM 1399 C CA . ILE A 1 182 ? 23.639 9.973 13.001 1.00 28.37 181 ILE A CA 1
ATOM 1400 C C . ILE A 1 182 ? 23.105 8.921 12.040 1.00 29.04 181 ILE A C 1
ATOM 1401 O O . ILE A 1 182 ? 23.740 7.885 11.817 1.00 28.61 181 ILE A O 1
ATOM 1406 N N . ASN A 1 183 ? 21.933 9.174 11.450 1.00 31.71 182 ASN A N 1
ATOM 1407 C CA A ASN A 1 183 ? 21.404 8.250 10.451 0.55 34.64 182 ASN A CA 1
ATOM 1408 C CA B ASN A 1 183 ? 21.402 8.253 10.451 0.45 34.63 182 ASN A CA 1
ATOM 1409 C C . ASN A 1 183 ? 22.385 8.063 9.302 1.00 34.62 182 ASN A C 1
ATOM 1410 O O . ASN A 1 183 ? 22.622 6.933 8.859 1.00 36.41 182 ASN A O 1
ATOM 1419 N N . ARG A 1 184 ? 22.977 9.157 8.815 1.00 31.80 183 ARG A N 1
ATOM 1420 C CA . ARG A 1 184 ? 23.936 9.052 7.724 1.00 32.34 183 ARG A CA 1
ATOM 1421 C C . ARG A 1 184 ? 25.216 8.354 8.162 1.00 32.12 183 ARG A C 1
ATOM 1422 O O . ARG A 1 184 ? 25.804 7.588 7.393 1.00 32.43 183 ARG A O 1
ATOM 1430 N N . LEU A 1 185 ? 25.674 8.613 9.388 1.00 29.50 184 LEU A N 1
ATOM 1431 C CA . LEU A 1 185 ? 26.895 7.963 9.860 1.00 30.71 184 LEU A CA 1
ATOM 1432 C C . LEU A 1 185 ? 26.707 6.454 9.971 1.00 36.30 184 LEU A C 1
ATOM 1433 O O . LEU A 1 185 ? 27.622 5.681 9.667 1.00 37.21 184 LEU A O 1
ATOM 1438 N N . LEU A 1 186 ? 25.526 6.022 10.417 1.00 37.07 185 LEU A N 1
ATOM 1439 C CA . LEU A 1 186 ? 25.243 4.602 10.580 1.00 40.58 185 LEU A CA 1
ATOM 1440 C C . LEU A 1 186 ? 25.112 3.874 9.249 1.00 43.64 185 LEU A C 1
ATOM 1441 O O . LEU A 1 186 ? 25.319 2.657 9.199 1.00 48.44 185 LEU A O 1
ATOM 1446 N N . THR A 1 187 ? 24.775 4.584 8.175 1.00 40.52 186 THR A N 1
ATOM 1447 C CA . THR A 1 187 ? 24.582 3.980 6.863 1.00 39.16 186 THR A CA 1
ATOM 1448 C C . THR A 1 187 ? 25.702 4.317 5.888 1.00 41.79 186 THR A C 1
ATOM 1449 O O . THR A 1 187 ? 25.583 4.016 4.697 1.00 44.09 186 THR A O 1
ATOM 1453 N N . GLY A 1 188 ? 26.782 4.934 6.361 1.00 42.14 187 GLY A N 1
ATOM 1454 C CA . GLY A 1 188 ? 27.894 5.260 5.491 1.00 36.33 187 GLY A CA 1
ATOM 1455 C C . GLY A 1 188 ? 27.620 6.366 4.499 1.00 37.52 187 GLY A C 1
ATOM 1456 O O . GLY A 1 188 ? 28.293 6.439 3.469 1.00 41.30 187 GLY A O 1
ATOM 1457 N N . ARG A 1 189 ? 26.654 7.241 4.782 1.00 36.85 188 ARG A N 1
ATOM 1458 C CA . ARG A 1 189 ? 26.259 8.295 3.857 1.00 35.74 188 ARG A CA 1
ATOM 1459 C C . ARG A 1 189 ? 26.608 9.695 4.359 1.00 34.27 188 ARG A C 1
ATOM 1460 O O . ARG A 1 189 ? 26.068 10.682 3.847 1.00 31.69 188 ARG A O 1
ATOM 1468 N N . GLU A 1 190 ? 27.486 9.809 5.355 1.00 33.96 189 GL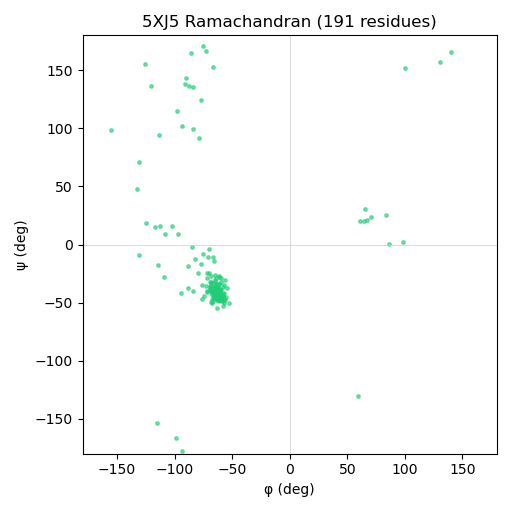U A N 1
ATOM 1469 C CA . GLU A 1 190 ? 27.902 11.117 5.846 1.00 26.77 189 GLU A CA 1
ATOM 1470 C C . GLU A 1 190 ? 29.133 11.583 5.083 1.00 24.92 189 GLU A C 1
ATOM 1471 O O . GLU A 1 190 ? 30.052 10.804 4.815 1.00 27.25 189 GLU A O 1
ATOM 1477 N N . HIS A 1 191 ? 29.145 12.863 4.728 1.00 25.71 190 HIS A N 1
ATOM 1478 C CA . HIS A 1 191 ? 30.218 13.417 3.928 1.00 27.77 190 HIS A CA 1
ATOM 1479 C C . HIS A 1 191 ? 31.318 13.938 4.837 1.00 23.63 190 HIS A C 1
ATOM 1480 O O . HIS A 1 191 ? 31.044 14.474 5.916 1.00 25.15 190 HIS A O 1
ATOM 1487 N N . ARG A 1 192 ? 32.560 13.774 4.398 1.00 24.01 191 ARG A N 1
ATOM 1488 C CA A ARG A 1 192 ? 33.674 14.415 5.076 0.39 27.02 191 ARG A CA 1
ATOM 1489 C CA B ARG A 1 192 ? 33.685 14.415 5.065 0.61 26.30 191 ARG A CA 1
ATOM 1490 C C . ARG A 1 192 ? 33.740 15.885 4.678 1.00 29.04 191 ARG A C 1
ATOM 1491 O O . ARG A 1 192 ? 33.332 16.275 3.579 1.00 28.57 191 ARG A O 1
ATOM 1506 N N . PHE A 1 193 ? 34.256 16.706 5.585 1.00 24.71 192 PHE A N 1
ATOM 1507 C CA . PHE A 1 193 ? 34.265 18.146 5.380 1.00 23.86 192 PHE A CA 1
ATOM 1508 C C . PHE A 1 193 ? 35.502 18.611 4.622 1.00 28.49 192 PHE A C 1
ATOM 1509 O O . PHE A 1 193 ? 36.624 18.196 4.924 1.00 32.40 192 PHE A O 1
ATOM 1517 N N . GLY A 1 194 ? 35.291 19.508 3.653 1.00 27.97 193 GLY A N 1
ATOM 1518 C CA . GLY A 1 194 ? 36.392 20.167 2.970 1.00 34.75 193 GLY A CA 1
ATOM 1519 C C . GLY A 1 194 ? 36.192 20.331 1.476 1.00 41.66 193 GLY A C 1
ATOM 1520 O O . GLY A 1 194 ? 35.296 19.708 0.897 1.00 37.16 193 GLY A O 1
ATOM 1521 N N . THR A 1 195 ? 37.008 21.173 0.839 1.00 40.06 194 THR A N 1
ATOM 1522 C CA . THR A 1 195 ? 36.985 21.246 -0.615 1.00 35.68 194 THR A CA 1
ATOM 1523 C C . THR A 1 195 ? 37.623 19.991 -1.208 1.00 43.37 194 THR A C 1
ATOM 1524 O O . THR A 1 195 ? 38.284 19.209 -0.520 1.00 40.51 194 THR A O 1
ATOM 1528 N N . LEU A 1 196 ? 37.418 19.804 -2.514 1.00 37.54 195 LEU A N 1
ATOM 1529 C CA . LEU A 1 196 ? 37.954 18.623 -3.182 1.00 47.11 195 LEU A CA 1
ATOM 1530 C C . LEU A 1 196 ? 39.476 18.571 -3.104 1.00 52.43 195 LEU A C 1
ATOM 1531 O O . LEU A 1 196 ? 40.054 17.481 -3.008 1.00 52.51 195 LEU A O 1
ATOM 1536 N N . GLU A 1 197 ? 40.140 19.731 -3.129 1.00 50.14 196 GLU A N 1
ATOM 1537 C CA . GLU A 1 197 ? 41.598 19.754 -3.035 1.00 58.05 196 GLU A CA 1
ATOM 1538 C C . GLU A 1 197 ? 42.073 19.339 -1.645 1.00 59.15 196 GLU A C 1
ATOM 1539 O O . GLU A 1 197 ? 43.080 18.634 -1.511 1.00 57.51 196 GLU A O 1
ATOM 1545 N N . VAL A 1 198 ? 41.360 19.762 -0.599 1.00 53.65 197 VAL A N 1
ATOM 1546 C CA . VAL A 1 198 ? 41.707 19.355 0.759 1.00 54.33 197 VAL A CA 1
ATOM 1547 C C . VAL A 1 198 ? 41.464 17.863 0.954 1.00 52.79 197 VAL A C 1
ATOM 1548 O O . VAL A 1 198 ? 42.294 17.156 1.538 1.00 54.71 197 VAL A O 1
ATOM 1552 N N . LEU A 1 199 ? 40.337 17.361 0.462 1.00 48.54 198 LEU A N 1
ATOM 1553 C CA . LEU A 1 199 ? 39.995 15.949 0.603 1.00 47.27 198 LEU A CA 1
ATOM 1554 C C . LEU A 1 199 ? 40.672 15.097 -0.469 1.00 53.68 198 LEU A C 1
ATOM 1555 O O . LEU A 1 199 ? 41.490 15.589 -1.248 1.00 57.07 198 LEU A O 1
#

Solvent-accessible surface area: 9943 Å² total

Secondary structure (DSSP, 8-state):
-HHHHHHHHHHHHHT--HHHHHHHHTT--GGGSTTS--SHHHHHHHT-HHHHHHHHHHHHHHHHHHHHHHHHHH-TT-HHHHHHHHHHHHHHHS-GGGTT----SHHHHHHHHHHH-HHHHHHHHHHHHHHHHHH--HHHHHHHHHHHHHHHHHHTT--HHHHHHHHHHHHHHHHHTHHHHHHHHTT-PPPPS-TTT-

B-factor: mean 27.53, std 12.67, range [13.15, 74.54]

InterPro domains:
  IPR003811 Glycerol-3-phosphate acyltransferase, PlsY [MF_01043] (5-192)
  IPR003811 Glycerol-3-phosphate acyltransferase, PlsY [PF02660] (9-184)
  IPR003811 Glycerol-3-phosphate acyltransferase, PlsY [PTHR30309] (1-191)
  IPR003811 Glycerol-3-phosphate acyltransferase, PlsY [SM01207] (8-185)
  IPR003811 Glycerol-3-phosphate acyltransferase, PlsY [TIGR00023] (3-191)

Organism: Aquifex aeolicus (strain VF5) (NCBI:txid224324)

Sequence (198 aa):
GSALFLVIFAYLLGSITFGEEVIAKLKGVDLRNVGSGNVGATNVTRALGKKYGVLVFFLDFLKGFIPALIAVKSFGIDSWVLTFTGLASVLGHMYPVFFGFKGGKGVATALGVVFAVSPSSVALFSFLVWLGIFLWKRYVSLASITATISSAFLFLFVAGYPVNVLFMAIVIGALIIYRHRENINNRLLTGREHRRFGTLEVL

Radius of gyration: 16.26 Å; Cα contacts (8 Å, |Δi|>4): 339; chains: 1; bounding box: 30×37×46 Å